Protein AF-A0A960BTK7-F1 (afdb_monomer_lite)

Structure (mmCIF, N/CA/C/O backbone):
data_AF-A0A960BTK7-F1
#
_entry.id   AF-A0A960BTK7-F1
#
loop_
_atom_site.group_PDB
_atom_site.id
_atom_site.type_symbol
_atom_site.label_atom_id
_atom_site.label_alt_id
_atom_site.label_comp_id
_atom_site.label_asym_id
_atom_site.label_entity_id
_atom_site.label_seq_id
_atom_site.pdbx_PDB_ins_code
_atom_site.Cartn_x
_atom_site.Cartn_y
_atom_site.Cartn_z
_atom_site.occupancy
_atom_site.B_iso_or_equiv
_atom_site.auth_seq_id
_atom_site.auth_comp_id
_atom_site.auth_asym_id
_atom_site.auth_atom_id
_atom_site.pdbx_PDB_model_num
ATOM 1 N N . ALA A 1 1 ? 26.064 -11.208 -55.273 1.00 61.94 1 ALA A N 1
ATOM 2 C CA . ALA A 1 1 ? 26.072 -10.049 -54.355 1.00 61.94 1 ALA A CA 1
ATOM 3 C C . ALA A 1 1 ? 24.725 -9.319 -54.334 1.00 61.94 1 ALA A C 1
ATOM 5 O O . ALA A 1 1 ? 24.119 -9.266 -53.275 1.00 61.94 1 ALA A O 1
ATOM 6 N N . SER A 1 2 ? 24.199 -8.839 -55.470 1.00 64.81 2 SER A N 1
ATOM 7 C CA . SER A 1 2 ? 22.943 -8.060 -55.491 1.00 64.81 2 SER A CA 1
ATOM 8 C C . SER A 1 2 ? 21.698 -8.807 -54.984 1.00 64.81 2 SER A C 1
ATOM 10 O O . SER A 1 2 ? 20.900 -8.211 -54.274 1.00 64.81 2 SER A O 1
ATOM 12 N N . GLN A 1 3 ? 21.550 -10.111 -55.259 1.00 73.25 3 GLN A N 1
ATOM 13 C CA . GLN A 1 3 ? 20.440 -10.916 -54.708 1.00 73.25 3 GLN A CA 1
ATOM 14 C C . GLN A 1 3 ? 20.515 -11.076 -53.180 1.00 73.25 3 GLN A C 1
ATOM 16 O O . GLN A 1 3 ? 19.486 -11.079 -52.517 1.00 73.25 3 GLN A O 1
ATOM 21 N N . ALA A 1 4 ? 21.725 -11.170 -52.618 1.00 72.81 4 ALA A N 1
ATOM 22 C CA . ALA A 1 4 ? 21.933 -11.291 -51.174 1.00 72.81 4 ALA A CA 1
ATOM 23 C C . ALA A 1 4 ? 21.598 -9.974 -50.450 1.00 72.81 4 ALA A C 1
ATOM 25 O O . ALA A 1 4 ? 20.904 -9.976 -49.439 1.00 72.81 4 ALA A O 1
ATOM 26 N N . LEU A 1 5 ? 21.991 -8.832 -51.021 1.00 71.31 5 LEU A N 1
ATOM 27 C CA . LEU A 1 5 ? 21.631 -7.518 -50.479 1.00 71.31 5 LEU A CA 1
ATOM 28 C C . LEU A 1 5 ? 20.134 -7.223 -50.580 1.00 71.31 5 LEU A C 1
ATOM 30 O O . LEU A 1 5 ? 19.582 -6.606 -49.675 1.00 71.31 5 LEU A O 1
ATOM 34 N N . ALA A 1 6 ? 19.466 -7.700 -51.635 1.00 73.19 6 ALA A N 1
ATOM 35 C CA . ALA A 1 6 ? 18.021 -7.544 -51.796 1.00 73.19 6 ALA A CA 1
ATOM 36 C C . ALA A 1 6 ? 17.211 -8.213 -50.669 1.00 73.19 6 ALA A C 1
ATOM 38 O O . ALA A 1 6 ? 16.099 -7.781 -50.384 1.00 73.19 6 ALA A O 1
ATOM 39 N N . VAL A 1 7 ? 17.774 -9.230 -50.005 1.00 81.94 7 VAL A N 1
ATOM 40 C CA . VAL A 1 7 ? 17.171 -9.888 -48.832 1.00 81.94 7 VAL A CA 1
ATOM 41 C C . VAL A 1 7 ? 17.768 -9.413 -47.500 1.00 81.94 7 VAL A C 1
ATOM 43 O O . VAL A 1 7 ? 17.503 -10.010 -46.461 1.00 81.94 7 VAL A O 1
ATOM 46 N N . GLY A 1 8 ? 18.574 -8.346 -47.510 1.00 71.12 8 GLY A N 1
ATOM 47 C CA . GLY A 1 8 ? 19.188 -7.772 -46.309 1.00 71.12 8 GLY A CA 1
ATOM 48 C C . GLY A 1 8 ? 20.467 -8.470 -45.832 1.00 71.12 8 GLY A C 1
ATOM 49 O O . GLY A 1 8 ? 20.978 -8.126 -44.767 1.00 71.12 8 GLY A O 1
ATOM 50 N N . ASP A 1 9 ? 21.028 -9.413 -46.599 1.00 80.75 9 ASP A N 1
ATOM 51 C CA . ASP A 1 9 ? 22.327 -10.008 -46.276 1.00 80.75 9 ASP A CA 1
ATOM 52 C C . ASP A 1 9 ? 23.460 -9.057 -46.667 1.00 80.75 9 ASP A C 1
ATOM 54 O O . ASP A 1 9 ? 23.966 -9.033 -47.795 1.00 80.75 9 ASP A O 1
ATOM 58 N N . VAL A 1 10 ? 23.877 -8.265 -45.685 1.00 78.62 10 VAL A N 1
ATOM 59 C CA . VAL A 1 10 ? 24.958 -7.300 -45.836 1.00 78.62 10 VAL A CA 1
ATOM 60 C C . VAL A 1 10 ? 26.342 -7.950 -45.905 1.00 78.62 10 VAL A C 1
ATOM 62 O O . VAL A 1 10 ? 27.298 -7.240 -46.177 1.00 78.62 10 VAL A O 1
ATOM 65 N N . ARG A 1 11 ? 26.522 -9.270 -45.737 1.00 80.44 11 ARG A N 1
ATOM 66 C CA . ARG A 1 11 ? 27.852 -9.933 -45.786 1.00 80.44 11 ARG A CA 1
ATOM 67 C C . ARG A 1 11 ? 28.429 -10.072 -47.201 1.00 80.44 11 ARG A C 1
ATOM 69 O O . ARG A 1 11 ? 29.573 -10.490 -47.360 1.00 80.44 11 ARG A O 1
ATOM 76 N N . ALA A 1 12 ? 27.661 -9.711 -48.229 1.00 77.69 12 ALA A N 1
ATOM 77 C CA . ALA A 1 12 ? 28.090 -9.774 -49.622 1.00 77.69 12 ALA A CA 1
ATOM 78 C C . ALA A 1 12 ? 29.301 -8.864 -49.919 1.00 77.69 12 ALA A C 1
ATOM 80 O O . ALA A 1 12 ? 29.430 -7.786 -49.349 1.00 77.69 12 ALA A O 1
ATOM 81 N N . ASN A 1 13 ? 30.166 -9.277 -50.847 1.00 81.00 13 ASN A N 1
ATOM 82 C CA . ASN A 1 13 ? 31.271 -8.468 -51.370 1.00 81.00 13 ASN A CA 1
ATOM 83 C C . ASN A 1 13 ? 31.300 -8.578 -52.901 1.00 81.00 13 ASN A C 1
ATOM 85 O O . ASN A 1 13 ? 31.046 -9.663 -53.436 1.00 81.00 13 ASN A O 1
ATOM 89 N N . VAL A 1 14 ? 31.590 -7.483 -53.604 1.00 83.38 14 VAL A N 1
ATOM 90 C CA . VAL A 1 14 ? 31.762 -7.482 -55.065 1.00 83.38 14 VAL A CA 1
ATOM 91 C C . VAL A 1 14 ? 33.257 -7.432 -55.390 1.00 83.38 14 VAL A C 1
ATOM 93 O O . VAL A 1 14 ? 33.932 -6.498 -54.955 1.00 83.38 14 VAL A O 1
ATOM 96 N N . PRO A 1 15 ? 33.808 -8.421 -56.120 1.00 83.56 15 PRO A N 1
ATOM 97 C CA . PRO A 1 15 ? 35.218 -8.411 -56.491 1.00 83.56 15 PRO A CA 1
ATOM 98 C C . PRO A 1 15 ? 35.522 -7.247 -57.444 1.00 83.56 15 PRO A C 1
ATOM 100 O O . PRO A 1 15 ? 34.751 -6.967 -58.361 1.00 83.56 15 PRO A O 1
ATOM 103 N N . VAL A 1 16 ? 36.658 -6.584 -57.229 1.00 85.81 16 VAL A N 1
ATOM 104 C CA . VAL A 1 16 ? 37.147 -5.475 -58.059 1.00 85.81 16 VAL A CA 1
ATOM 105 C C . VAL A 1 16 ? 38.285 -6.015 -58.924 1.00 85.81 16 VAL A C 1
ATOM 107 O O . VAL A 1 16 ? 39.389 -6.219 -58.427 1.00 85.81 16 VAL A O 1
ATOM 110 N N . ASN A 1 17 ? 38.004 -6.291 -60.199 1.00 84.44 17 ASN A N 1
ATOM 111 C CA . ASN A 1 17 ? 38.933 -7.003 -61.093 1.00 84.44 17 ASN A CA 1
ATOM 112 C C . ASN A 1 17 ? 39.601 -6.101 -62.144 1.00 84.44 17 ASN A C 1
ATOM 114 O O . ASN A 1 17 ? 40.508 -6.542 -62.847 1.00 84.44 17 ASN A O 1
ATOM 118 N N . THR A 1 18 ? 39.150 -4.857 -62.270 1.00 82.69 18 THR A N 1
ATOM 119 C CA . THR A 1 18 ? 39.571 -3.905 -63.302 1.00 82.69 18 THR A CA 1
ATOM 120 C C . THR A 1 18 ? 39.719 -2.504 -62.697 1.00 82.69 18 THR A C 1
ATOM 122 O O . THR A 1 18 ? 39.171 -2.209 -61.634 1.00 82.69 18 THR A O 1
ATOM 125 N N . ASN A 1 19 ? 40.498 -1.636 -63.348 1.00 87.00 19 ASN A N 1
ATOM 126 C CA . ASN A 1 19 ? 40.664 -0.221 -62.969 1.00 87.00 19 ASN A CA 1
ATOM 127 C C . ASN A 1 19 ? 39.890 0.734 -63.896 1.00 87.00 19 ASN A C 1
ATOM 129 O O . ASN A 1 19 ? 40.181 1.923 -63.936 1.00 87.00 19 ASN A O 1
ATOM 133 N N . ASP A 1 20 ? 38.920 0.198 -64.630 1.00 89.19 20 ASP A N 1
ATOM 134 C CA . ASP A 1 20 ? 37.981 0.929 -65.480 1.00 89.19 20 ASP A CA 1
ATOM 135 C C . ASP A 1 20 ? 36.733 1.376 -64.689 1.00 89.19 20 ASP A C 1
ATOM 137 O O . ASP A 1 20 ? 36.663 1.214 -63.461 1.00 89.19 20 ASP A O 1
ATOM 141 N N . GLU A 1 21 ? 35.729 1.926 -65.383 1.00 87.31 21 GLU A N 1
ATOM 142 C CA . GLU A 1 21 ? 34.490 2.399 -64.752 1.00 87.31 21 GLU A CA 1
ATOM 143 C C . GLU A 1 21 ? 33.728 1.271 -64.030 1.00 87.31 21 GLU A C 1
ATOM 145 O O . GLU A 1 21 ? 33.064 1.506 -63.017 1.00 87.31 21 GLU A O 1
ATOM 150 N N . VAL A 1 22 ? 33.860 0.022 -64.495 1.00 86.81 22 VAL A N 1
ATOM 151 C CA . VAL A 1 22 ? 33.248 -1.155 -63.854 1.00 86.81 22 VAL A CA 1
ATOM 152 C C . VAL A 1 22 ? 33.916 -1.437 -62.506 1.00 86.81 22 VAL A C 1
ATOM 154 O O . VAL A 1 22 ? 33.236 -1.710 -61.511 1.00 86.81 22 VAL A O 1
ATOM 157 N N . GLY A 1 23 ? 35.241 -1.311 -62.438 1.00 86.69 23 GLY A N 1
ATOM 158 C CA . GLY A 1 23 ? 35.996 -1.410 -61.191 1.00 86.69 23 GLY A CA 1
ATOM 159 C C . GLY A 1 23 ? 35.655 -0.310 -60.183 1.00 86.69 23 GLY A C 1
ATOM 160 O O . GLY A 1 23 ? 35.549 -0.571 -58.981 1.00 86.69 23 GLY A O 1
ATOM 161 N N . GLU A 1 24 ? 35.446 0.920 -60.651 1.00 89.69 24 GLU A N 1
ATOM 162 C CA . GLU A 1 24 ? 35.038 2.049 -59.807 1.00 89.69 24 GLU A CA 1
ATOM 163 C C . GLU A 1 24 ? 33.613 1.893 -59.256 1.00 89.69 24 GLU A C 1
ATOM 165 O O . GLU A 1 24 ? 33.369 2.131 -58.066 1.00 89.69 24 GLU A O 1
ATOM 170 N N . MET A 1 25 ? 32.689 1.392 -60.079 1.00 88.19 25 MET A N 1
ATOM 171 C CA . MET A 1 25 ? 31.334 1.056 -59.647 1.00 88.19 25 MET A CA 1
ATOM 172 C C . MET A 1 25 ? 31.346 -0.042 -58.574 1.00 88.19 25 MET A C 1
ATOM 174 O O . MET A 1 25 ? 30.649 0.077 -57.566 1.00 88.19 25 MET A O 1
ATOM 178 N N . ALA A 1 26 ? 32.176 -1.078 -58.737 1.00 87.00 26 ALA A N 1
ATOM 179 C CA . ALA A 1 26 ? 32.329 -2.143 -57.746 1.00 87.00 26 ALA A CA 1
ATOM 180 C C . ALA A 1 26 ? 32.873 -1.620 -56.402 1.00 87.00 26 ALA A C 1
ATOM 182 O O . ALA A 1 26 ? 32.373 -2.006 -55.343 1.00 87.00 26 ALA A O 1
ATOM 183 N N . ARG A 1 27 ? 33.840 -0.688 -56.425 1.00 88.75 27 ARG A N 1
ATOM 184 C CA . ARG A 1 27 ? 34.343 -0.012 -55.213 1.00 88.75 27 ARG A CA 1
ATOM 185 C C . ARG A 1 27 ? 33.252 0.806 -54.517 1.00 88.75 27 ARG A C 1
ATOM 187 O O . ARG A 1 27 ? 33.052 0.651 -53.315 1.00 88.75 27 ARG A O 1
ATOM 194 N N . THR A 1 28 ? 32.511 1.615 -55.272 1.00 87.81 28 THR A N 1
ATOM 195 C CA . THR A 1 28 ? 31.390 2.422 -54.752 1.00 87.81 28 THR A CA 1
ATOM 196 C C . THR A 1 28 ? 30.294 1.545 -54.145 1.00 87.81 28 THR A C 1
ATOM 198 O O . THR A 1 28 ? 29.755 1.848 -53.081 1.00 87.81 28 THR A O 1
ATOM 201 N N . PHE A 1 29 ? 30.000 0.412 -54.780 1.00 86.81 29 PHE A N 1
ATOM 202 C CA . PHE A 1 29 ? 29.026 -0.547 -54.277 1.00 86.81 29 PHE A CA 1
ATOM 203 C C . PHE A 1 29 ? 29.477 -1.187 -52.958 1.00 86.81 29 PHE A C 1
ATOM 205 O O . PHE A 1 29 ? 28.685 -1.280 -52.024 1.00 86.81 29 PHE A O 1
ATOM 212 N N . ASN A 1 30 ? 30.753 -1.562 -52.832 1.00 86.25 30 ASN A N 1
ATOM 213 C CA . ASN A 1 30 ? 31.289 -2.096 -51.578 1.00 86.25 30 ASN A CA 1
ATOM 214 C C . ASN A 1 30 ? 31.242 -1.068 -50.433 1.00 86.25 30 ASN A C 1
ATOM 216 O O . ASN A 1 30 ? 30.865 -1.439 -49.322 1.00 86.25 30 ASN A O 1
ATOM 220 N N . LEU A 1 31 ? 31.519 0.215 -50.704 1.00 87.25 31 LEU A N 1
ATOM 221 C CA . LEU A 1 31 ? 31.347 1.294 -49.718 1.00 87.25 31 LEU A CA 1
ATOM 222 C C . LEU A 1 31 ? 29.888 1.408 -49.245 1.00 87.25 31 LEU A C 1
ATOM 224 O O . LEU A 1 31 ? 29.622 1.566 -48.056 1.00 87.25 31 LEU A O 1
ATOM 228 N N . MET A 1 32 ? 28.918 1.274 -50.155 1.00 86.69 32 MET A N 1
ATOM 229 C CA . MET A 1 32 ? 27.499 1.273 -49.789 1.00 86.69 32 MET A CA 1
ATOM 230 C C . MET A 1 32 ? 27.138 0.082 -48.886 1.00 86.69 32 MET A C 1
ATOM 232 O O . MET A 1 32 ? 26.408 0.254 -47.909 1.00 86.69 32 MET A O 1
ATOM 236 N N . ILE A 1 33 ? 27.667 -1.113 -49.173 1.00 87.06 33 ILE A N 1
ATOM 237 C CA . ILE A 1 33 ? 27.464 -2.307 -48.335 1.00 87.06 33 ILE A CA 1
ATOM 238 C C . ILE A 1 33 ? 28.052 -2.097 -46.938 1.00 87.06 33 ILE A C 1
ATOM 240 O O . ILE A 1 33 ? 27.412 -2.438 -45.943 1.00 87.06 33 ILE A O 1
ATOM 244 N N . GLU A 1 34 ? 29.258 -1.543 -46.848 1.00 87.12 34 GLU A N 1
ATOM 245 C CA . GLU A 1 34 ? 29.916 -1.259 -45.574 1.00 87.12 34 GLU A CA 1
ATOM 246 C C . GLU A 1 34 ? 29.109 -0.269 -44.725 1.00 87.12 34 GLU A C 1
ATOM 248 O O . GLU A 1 34 ? 28.891 -0.505 -43.534 1.00 87.12 34 GLU A O 1
ATOM 253 N N . ASN A 1 35 ? 28.551 0.770 -45.350 1.00 87.69 35 ASN A N 1
ATOM 254 C CA . ASN A 1 35 ? 27.665 1.717 -44.674 1.00 87.69 35 ASN A CA 1
ATOM 255 C C . ASN A 1 35 ? 26.405 1.025 -44.127 1.00 87.69 35 ASN A C 1
ATOM 257 O O . ASN A 1 35 ? 26.018 1.250 -42.980 1.00 87.69 35 ASN A O 1
ATOM 261 N N . LEU A 1 36 ? 25.787 0.138 -44.915 1.00 86.75 36 LEU A N 1
ATOM 262 C CA . LEU A 1 36 ? 24.628 -0.641 -44.471 1.00 86.75 36 LEU A CA 1
ATOM 263 C C . LEU A 1 36 ? 24.976 -1.580 -43.307 1.00 86.75 36 LEU A C 1
ATOM 265 O O . LEU A 1 36 ? 24.185 -1.688 -42.371 1.00 86.75 36 LEU A O 1
ATOM 269 N N . ARG A 1 37 ? 26.158 -2.216 -43.319 1.00 88.12 37 ARG A N 1
ATOM 270 C CA . ARG A 1 37 ? 26.646 -3.019 -42.180 1.00 88.12 37 ARG A CA 1
ATOM 271 C C . ARG A 1 37 ? 26.788 -2.179 -40.920 1.00 88.12 37 ARG A C 1
ATOM 273 O O . ARG A 1 37 ? 26.330 -2.609 -39.866 1.00 88.12 37 ARG A O 1
ATOM 280 N N . SER A 1 38 ? 27.405 -1.004 -41.034 1.00 90.88 38 SER A N 1
ATOM 281 C CA . SER A 1 38 ? 27.597 -0.081 -39.912 1.00 90.88 38 SER A CA 1
ATOM 282 C C . SER A 1 38 ? 26.250 0.316 -39.297 1.00 90.88 38 SER A C 1
ATOM 284 O O . SER A 1 38 ? 26.031 0.113 -38.103 1.00 90.88 38 SER A O 1
ATOM 286 N N . HIS A 1 39 ? 25.281 0.750 -40.113 1.00 90.12 39 HIS A N 1
ATOM 287 C CA . HIS A 1 39 ? 23.945 1.091 -39.616 1.00 90.12 39 HIS A CA 1
ATOM 288 C C . HIS A 1 39 ? 23.197 -0.104 -39.014 1.00 90.12 39 HIS A C 1
ATOM 290 O O . HIS A 1 39 ? 22.542 0.058 -37.984 1.00 90.12 39 HIS A O 1
ATOM 296 N N . ALA A 1 40 ? 23.298 -1.294 -39.614 1.00 90.12 40 ALA A N 1
ATOM 297 C CA . ALA A 1 40 ? 22.688 -2.506 -39.071 1.00 90.12 40 ALA A CA 1
ATOM 298 C C . ALA A 1 40 ? 23.266 -2.859 -37.691 1.00 90.1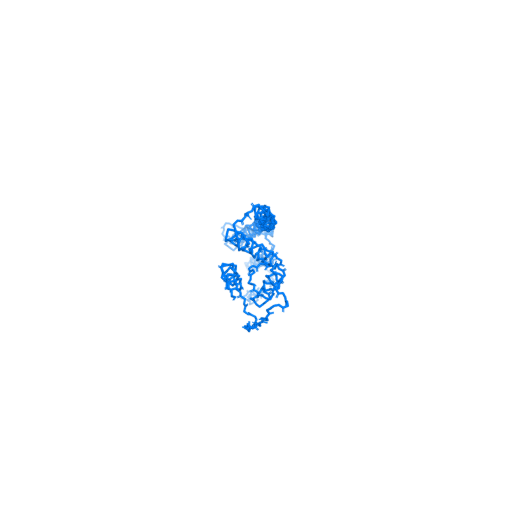2 40 ALA A C 1
ATOM 300 O O . ALA A 1 40 ? 22.506 -3.137 -36.765 1.00 90.12 40 ALA A O 1
ATOM 301 N N . ALA A 1 41 ? 24.589 -2.765 -37.527 1.00 90.69 41 ALA A N 1
ATOM 302 C CA . ALA A 1 41 ? 25.257 -2.999 -36.251 1.00 90.69 41 ALA A CA 1
ATOM 303 C C . ALA A 1 41 ? 24.829 -1.979 -35.182 1.00 90.69 41 ALA A C 1
ATOM 305 O O . ALA A 1 41 ? 24.481 -2.364 -34.063 1.00 90.69 41 ALA A O 1
ATOM 306 N N . SER A 1 42 ? 24.777 -0.686 -35.524 1.00 93.25 42 SER A N 1
ATOM 307 C CA . SER A 1 42 ? 24.281 0.350 -34.609 1.00 93.25 42 SER A CA 1
ATOM 308 C C . SER A 1 42 ? 22.809 0.130 -34.239 1.00 93.25 42 SER A C 1
ATOM 310 O O . SER A 1 42 ? 22.441 0.267 -33.073 1.00 93.25 42 SER A O 1
ATOM 312 N N . ALA A 1 43 ? 21.954 -0.237 -35.199 1.00 93.12 43 ALA A N 1
ATOM 313 C CA . ALA A 1 43 ? 20.540 -0.514 -34.950 1.00 93.12 43 ALA A CA 1
ATOM 314 C C . ALA A 1 43 ? 20.344 -1.732 -34.036 1.00 93.12 43 ALA A C 1
ATOM 316 O O . ALA A 1 43 ? 19.515 -1.687 -33.127 1.00 93.12 43 ALA A O 1
ATOM 317 N N . GLU A 1 44 ? 21.137 -2.788 -34.219 1.00 93.44 44 GLU A N 1
ATOM 318 C CA . GLU A 1 44 ? 21.127 -3.963 -33.348 1.00 93.44 44 GLU A CA 1
ATOM 319 C C . GLU A 1 44 ? 21.574 -3.612 -31.920 1.00 93.44 44 GLU A C 1
ATOM 321 O O . GLU A 1 44 ? 20.928 -4.015 -30.951 1.00 93.44 44 GLU A O 1
ATOM 326 N N . ALA A 1 45 ? 22.637 -2.815 -31.772 1.00 94.38 45 ALA A N 1
ATOM 327 C CA . ALA A 1 45 ? 23.107 -2.348 -30.470 1.00 94.38 45 ALA A CA 1
ATOM 328 C C . ALA A 1 45 ? 22.044 -1.501 -29.746 1.00 94.38 45 ALA A C 1
ATOM 330 O O . ALA A 1 45 ? 21.759 -1.745 -28.570 1.00 94.38 45 ALA A O 1
ATOM 331 N N . ILE A 1 46 ? 21.400 -0.568 -30.458 1.00 94.81 46 ILE A N 1
ATOM 332 C CA . ILE A 1 46 ? 20.284 0.233 -29.933 1.00 94.81 46 ILE A CA 1
ATOM 333 C C . ILE A 1 46 ? 19.112 -0.673 -29.534 1.00 94.81 46 ILE A C 1
ATOM 335 O O . ILE A 1 46 ? 18.562 -0.506 -28.447 1.00 94.81 46 ILE A O 1
ATOM 339 N N . GLY A 1 47 ? 18.755 -1.656 -30.367 1.00 93.25 47 GLY A N 1
ATOM 340 C CA . GLY A 1 47 ? 17.684 -2.619 -30.086 1.00 93.25 47 GLY A CA 1
ATOM 341 C C . GLY A 1 47 ? 17.953 -3.488 -28.854 1.00 93.25 47 GLY A C 1
ATOM 342 O O . GLY A 1 47 ? 17.026 -3.832 -28.126 1.00 93.25 47 GLY A O 1
ATOM 343 N N . LYS A 1 48 ? 19.227 -3.772 -28.562 1.00 95.25 48 LYS A N 1
ATOM 344 C CA . LYS A 1 48 ? 19.680 -4.447 -27.333 1.00 95.25 48 LYS A CA 1
ATOM 345 C C . LYS A 1 48 ? 19.760 -3.515 -26.112 1.00 95.25 48 LYS A C 1
ATOM 347 O O . LYS A 1 48 ? 20.166 -3.952 -25.039 1.00 95.25 48 LYS A O 1
ATOM 352 N N . GLY A 1 49 ? 19.383 -2.243 -26.253 1.00 92.88 49 GLY A N 1
ATOM 353 C CA . GLY A 1 49 ? 19.371 -1.254 -25.171 1.00 92.88 49 GLY A CA 1
ATOM 354 C C . GLY A 1 49 ? 20.705 -0.540 -24.934 1.00 92.88 49 GLY A C 1
ATOM 355 O O . GLY A 1 49 ? 20.827 0.209 -23.960 1.00 92.88 49 GLY A O 1
ATOM 356 N N . ASN A 1 50 ? 21.701 -0.737 -25.806 1.00 94.06 50 ASN A N 1
ATOM 357 C CA . ASN A 1 50 ? 22.946 0.024 -25.777 1.00 94.06 50 ASN A CA 1
ATOM 358 C C . ASN A 1 50 ? 22.763 1.352 -26.525 1.00 94.06 50 ASN A C 1
ATOM 360 O O . ASN A 1 50 ? 23.007 1.458 -27.726 1.00 94.06 50 ASN A O 1
ATOM 364 N N . TYR A 1 51 ? 22.342 2.382 -25.794 1.00 93.19 51 TYR A N 1
ATOM 365 C CA . TYR A 1 51 ? 22.145 3.725 -26.345 1.00 93.19 51 TYR A CA 1
ATOM 366 C C . TYR A 1 51 ? 23.410 4.598 -26.333 1.00 93.19 51 TYR A C 1
ATOM 368 O O . TYR A 1 51 ? 23.352 5.763 -26.731 1.00 93.19 51 TYR A O 1
ATOM 376 N N . ASP A 1 52 ? 24.543 4.049 -25.89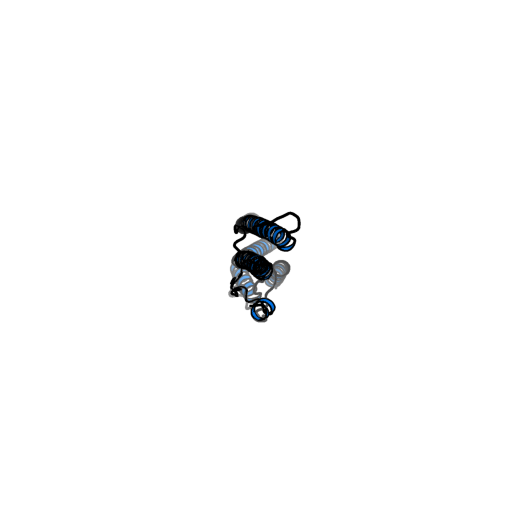4 1.00 91.62 52 ASP A N 1
ATOM 377 C CA . ASP A 1 52 ? 25.850 4.712 -25.921 1.00 91.62 52 ASP A CA 1
ATOM 378 C C . ASP A 1 52 ? 26.643 4.387 -27.190 1.00 91.62 52 ASP A C 1
ATOM 380 O O . ASP A 1 52 ? 27.651 5.030 -27.464 1.00 91.62 52 ASP A O 1
ATOM 384 N N . THR A 1 53 ? 26.154 3.449 -28.008 1.00 91.00 53 THR A N 1
ATOM 385 C CA . THR A 1 53 ? 26.757 3.114 -29.301 1.00 91.00 53 THR A CA 1
ATOM 386 C C . THR A 1 53 ? 26.891 4.341 -30.212 1.00 91.00 53 THR A C 1
ATOM 388 O O . THR A 1 53 ? 26.016 5.222 -30.263 1.00 91.00 53 THR A O 1
ATOM 391 N N . GLU A 1 54 ? 27.998 4.419 -30.943 1.00 89.50 54 GLU A N 1
ATOM 392 C CA . GLU A 1 54 ? 28.196 5.455 -31.947 1.00 89.50 54 GLU A CA 1
ATOM 393 C C . GLU A 1 54 ? 27.356 5.161 -33.193 1.00 89.50 54 GLU A C 1
ATOM 395 O O . GLU A 1 54 ? 27.192 4.020 -33.629 1.00 89.50 54 GLU A O 1
ATOM 400 N N . VAL A 1 55 ? 26.768 6.224 -33.738 1.00 91.69 55 VAL A N 1
ATOM 401 C CA . VAL A 1 55 ? 26.062 6.193 -35.016 1.00 91.69 55 VAL A CA 1
ATOM 402 C C . VAL A 1 55 ? 26.796 7.175 -35.904 1.00 91.69 55 VAL A C 1
ATOM 404 O O . VAL A 1 55 ? 26.718 8.385 -35.687 1.00 91.69 55 VAL A O 1
ATOM 407 N N . GLU A 1 56 ? 27.537 6.651 -36.868 1.00 88.75 56 GLU A N 1
ATOM 408 C CA . GLU A 1 56 ? 28.259 7.471 -37.831 1.00 88.75 56 GLU A CA 1
ATOM 409 C C . GLU A 1 56 ? 27.272 8.117 -38.804 1.00 88.75 56 GLU A C 1
ATOM 411 O O . GLU A 1 56 ? 26.516 7.426 -39.491 1.00 88.75 56 GLU A O 1
ATOM 416 N N . VAL A 1 57 ? 27.299 9.449 -38.868 1.00 91.25 57 VAL A N 1
ATOM 417 C CA . VAL A 1 57 ? 26.570 10.237 -39.865 1.00 91.25 57 VAL A CA 1
ATOM 418 C C . VAL A 1 57 ? 27.577 10.690 -40.909 1.00 91.25 57 VAL A C 1
ATOM 420 O O . VAL A 1 57 ? 28.461 11.495 -40.620 1.00 91.25 57 VAL A O 1
ATOM 423 N N . ARG A 1 58 ? 27.463 10.156 -42.125 1.00 87.19 58 ARG A N 1
ATOM 424 C CA . ARG A 1 58 ? 28.498 10.303 -43.166 1.00 87.19 58 ARG A CA 1
ATOM 425 C C . ARG A 1 58 ? 28.370 11.583 -43.994 1.00 87.19 58 ARG A C 1
ATOM 427 O O . ARG A 1 58 ? 29.198 11.848 -44.860 1.00 87.19 58 ARG A O 1
ATOM 434 N N . GLY A 1 59 ? 27.341 12.387 -43.738 1.00 86.31 59 GLY A N 1
ATOM 435 C CA . GLY A 1 59 ? 27.140 13.678 -44.386 1.00 86.31 59 GLY A CA 1
ATOM 436 C C . GLY A 1 59 ? 25.740 14.250 -44.157 1.00 86.31 59 GLY A C 1
ATOM 437 O O . GLY A 1 59 ? 24.884 13.594 -43.566 1.00 86.31 59 GLY A O 1
ATOM 438 N N . PRO A 1 60 ? 25.468 15.466 -44.657 1.00 84.94 60 PRO A N 1
ATOM 439 C CA . PRO A 1 60 ? 24.191 16.151 -44.443 1.00 84.94 60 PRO A CA 1
ATOM 440 C C . PRO A 1 60 ? 22.998 15.481 -45.145 1.00 84.94 60 PRO A C 1
ATOM 442 O O . PRO A 1 60 ? 21.861 15.701 -44.743 1.00 84.94 60 PRO A O 1
ATOM 445 N N . GLN A 1 61 ? 23.240 14.664 -46.177 1.00 91.75 61 GLN A N 1
ATOM 446 C CA . GLN A 1 61 ? 22.199 13.917 -46.899 1.00 91.75 61 GLN A CA 1
ATOM 447 C C . GLN A 1 61 ? 22.024 12.473 -46.397 1.00 91.75 61 GLN A C 1
ATOM 449 O O . GLN A 1 61 ? 21.170 11.745 -46.909 1.00 91.75 61 GLN A O 1
ATOM 454 N N . ASP A 1 62 ? 22.801 12.050 -45.392 1.00 91.25 62 ASP A N 1
ATOM 455 C CA . ASP A 1 62 ? 22.697 10.721 -44.786 1.00 91.25 62 ASP A CA 1
ATOM 456 C C . ASP A 1 62 ? 21.428 10.620 -43.926 1.00 91.25 62 ASP A C 1
ATOM 458 O O . ASP A 1 62 ? 21.424 10.775 -42.702 1.00 91.25 62 ASP A O 1
ATOM 462 N N . THR A 1 63 ? 20.304 10.405 -44.602 1.00 92.12 63 THR A N 1
ATOM 463 C CA . THR A 1 63 ? 18.977 10.372 -43.980 1.00 92.12 63 THR A CA 1
ATOM 464 C C . THR A 1 63 ? 18.858 9.208 -42.993 1.00 92.12 63 THR A C 1
ATOM 466 O O . THR A 1 63 ? 18.228 9.347 -41.946 1.00 92.12 63 THR A O 1
ATOM 469 N N . LEU A 1 64 ? 19.493 8.066 -43.285 1.00 90.81 64 LEU A N 1
ATOM 470 C CA . LEU A 1 64 ? 19.447 6.892 -42.416 1.00 90.81 64 LEU A CA 1
ATOM 471 C C . LEU A 1 64 ? 20.303 7.095 -41.162 1.00 90.81 64 LEU A C 1
ATOM 473 O O . LEU A 1 64 ? 19.808 6.884 -40.054 1.00 90.81 64 LEU A O 1
ATOM 477 N N . GLY A 1 65 ? 21.547 7.555 -41.318 1.00 92.06 65 GLY A N 1
ATOM 478 C CA . GLY A 1 65 ? 22.431 7.860 -40.196 1.00 92.06 65 GLY A CA 1
ATOM 479 C C . GLY A 1 65 ? 21.845 8.930 -39.277 1.00 92.06 65 GLY A C 1
ATOM 480 O O . GLY A 1 65 ? 21.795 8.743 -38.059 1.00 92.06 65 GLY A O 1
ATOM 481 N N . THR A 1 66 ? 21.314 10.020 -39.841 1.00 94.19 66 THR A N 1
ATOM 482 C CA . THR A 1 66 ? 20.667 11.089 -39.057 1.00 94.19 66 THR A CA 1
ATOM 483 C C . THR A 1 66 ? 19.415 10.603 -38.321 1.00 94.19 66 THR A C 1
ATOM 485 O O . THR A 1 66 ? 19.243 10.910 -37.136 1.00 94.19 66 THR A O 1
ATOM 488 N N . ALA A 1 67 ? 18.558 9.804 -38.967 1.00 94.75 67 ALA A N 1
ATOM 489 C CA . ALA A 1 67 ? 17.377 9.225 -38.329 1.00 94.75 67 ALA A CA 1
ATOM 490 C C . ALA A 1 67 ? 17.751 8.267 -37.188 1.00 94.75 67 ALA A C 1
ATOM 492 O O . ALA A 1 67 ? 17.172 8.350 -36.101 1.00 94.75 67 ALA A O 1
ATOM 493 N N . LEU A 1 68 ? 18.752 7.406 -37.397 1.00 94.38 68 LEU A N 1
ATOM 494 C CA . LEU A 1 68 ? 19.218 6.450 -36.394 1.00 94.38 68 LEU A CA 1
ATOM 495 C C . LEU A 1 68 ? 19.858 7.157 -35.190 1.00 94.38 68 LEU A C 1
ATOM 497 O O . LEU A 1 68 ? 19.574 6.806 -34.042 1.00 94.38 68 LEU A O 1
ATOM 501 N N . ALA A 1 69 ? 20.644 8.211 -35.429 1.00 93.88 69 ALA A N 1
ATOM 502 C CA . ALA A 1 69 ? 21.219 9.041 -34.373 1.00 93.88 69 ALA A CA 1
ATOM 503 C C . ALA A 1 69 ? 20.129 9.731 -33.534 1.00 93.88 69 ALA A C 1
ATOM 505 O O . ALA A 1 69 ? 20.192 9.723 -32.299 1.00 93.88 69 ALA A O 1
ATOM 506 N N . ARG A 1 70 ? 19.084 10.266 -34.182 1.00 95.25 70 ARG A N 1
ATOM 507 C CA 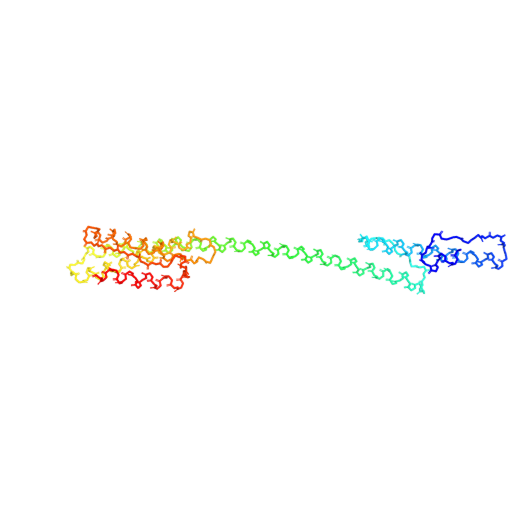. ARG A 1 70 ? 17.932 10.869 -33.495 1.00 95.25 70 ARG A CA 1
ATOM 508 C C . ARG A 1 70 ? 17.136 9.836 -32.698 1.00 95.25 70 ARG A C 1
ATOM 510 O O . ARG A 1 70 ? 16.757 10.110 -31.560 1.00 95.25 70 ARG A O 1
ATOM 517 N N . MET A 1 71 ? 16.905 8.649 -33.261 1.00 95.31 71 MET A N 1
ATOM 518 C CA . MET A 1 71 ? 16.232 7.547 -32.568 1.00 95.31 71 MET A CA 1
ATOM 519 C C . MET A 1 71 ? 17.002 7.144 -31.308 1.00 95.31 71 MET A C 1
ATOM 521 O O . MET A 1 71 ? 16.409 7.083 -30.232 1.00 95.31 71 MET A O 1
ATOM 525 N N . LYS A 1 72 ? 18.326 6.961 -31.412 1.00 95.25 72 LYS A N 1
ATOM 526 C CA . LYS A 1 72 ? 19.204 6.679 -30.267 1.00 95.25 72 LYS A CA 1
ATOM 527 C C . LYS A 1 72 ? 19.061 7.736 -29.172 1.00 95.25 72 LYS A C 1
ATOM 529 O O . LYS A 1 72 ? 18.854 7.389 -28.012 1.00 95.25 72 LYS A O 1
ATOM 534 N N . ALA A 1 73 ? 19.148 9.016 -29.536 1.00 95.44 73 ALA A N 1
ATOM 535 C CA . ALA A 1 73 ? 19.042 10.119 -28.583 1.00 95.44 73 ALA A CA 1
ATOM 536 C C . ALA A 1 73 ? 17.682 10.127 -27.864 1.00 95.44 73 ALA A C 1
ATOM 538 O O . ALA A 1 73 ? 17.627 10.254 -26.640 1.00 95.44 73 ALA A O 1
ATOM 539 N N . ASN A 1 74 ? 16.591 9.917 -28.606 1.00 96.12 74 ASN A N 1
ATOM 540 C CA . ASN A 1 74 ? 15.244 9.845 -28.044 1.00 96.12 74 ASN A CA 1
ATOM 541 C C . ASN A 1 74 ? 15.080 8.661 -27.084 1.00 96.12 74 ASN A C 1
ATOM 543 O O . ASN A 1 74 ? 14.523 8.836 -26.000 1.00 96.12 74 ASN A O 1
ATOM 547 N N . LEU A 1 75 ? 15.573 7.477 -27.460 1.00 95.81 75 LEU A N 1
ATOM 548 C CA . LEU A 1 75 ? 15.509 6.273 -26.628 1.00 95.81 75 LEU A CA 1
ATOM 549 C C . LEU A 1 75 ? 16.354 6.417 -25.358 1.00 95.81 75 LEU A C 1
ATOM 551 O O . LEU A 1 75 ? 15.872 6.105 -24.270 1.00 95.81 75 LEU A O 1
ATOM 555 N N . LYS A 1 76 ? 17.566 6.979 -25.466 1.00 95.25 76 LYS A N 1
ATOM 556 C CA . LYS A 1 76 ? 18.414 7.297 -24.308 1.00 95.25 76 LYS A CA 1
ATOM 557 C C . LYS A 1 76 ? 17.706 8.251 -23.348 1.00 95.25 76 LYS A C 1
ATOM 559 O O . LYS A 1 76 ? 17.630 7.980 -22.154 1.00 95.25 76 LYS A O 1
ATOM 564 N N . ALA A 1 77 ? 17.137 9.336 -23.872 1.00 96.19 77 ALA A N 1
ATOM 565 C CA . ALA A 1 77 ? 16.407 10.305 -23.064 1.00 96.19 77 ALA A CA 1
ATOM 566 C C . ALA A 1 77 ? 15.146 9.695 -22.425 1.00 96.19 77 ALA A C 1
ATOM 568 O O . ALA A 1 77 ? 14.833 9.996 -21.277 1.00 96.19 77 ALA A O 1
ATOM 569 N N . ALA A 1 78 ? 14.425 8.826 -23.141 1.00 96.06 78 ALA A N 1
ATOM 570 C CA . ALA A 1 78 ? 13.262 8.120 -22.604 1.00 96.06 78 ALA A CA 1
ATOM 571 C C . ALA A 1 78 ? 13.640 7.161 -21.468 1.00 96.06 78 ALA A C 1
ATOM 573 O O . ALA A 1 78 ? 12.941 7.120 -20.457 1.00 96.06 78 ALA A O 1
ATOM 574 N N . ARG A 1 79 ? 14.761 6.442 -21.603 1.00 94.44 79 ARG A N 1
ATOM 575 C CA . ARG A 1 79 ? 15.293 5.574 -20.549 1.00 94.44 79 ARG A CA 1
ATOM 576 C C . ARG A 1 79 ? 15.628 6.363 -19.285 1.00 94.44 79 ARG A C 1
ATOM 578 O O . ARG A 1 79 ? 15.149 5.989 -18.222 1.00 94.44 79 ARG A O 1
ATOM 585 N N . ILE A 1 80 ? 16.378 7.460 -19.412 1.00 95.81 80 ILE A N 1
ATOM 586 C CA . ILE A 1 80 ? 16.763 8.306 -18.269 1.00 95.81 80 ILE A CA 1
ATOM 587 C C . ILE A 1 80 ? 15.518 8.838 -17.549 1.00 95.81 80 ILE A C 1
ATOM 589 O O . ILE A 1 80 ? 15.403 8.688 -16.337 1.00 95.81 80 ILE A O 1
ATOM 593 N N . ARG A 1 81 ? 14.532 9.366 -18.291 1.00 96.44 81 ARG A N 1
ATOM 594 C CA . ARG A 1 81 ? 13.269 9.835 -17.694 1.00 96.44 81 ARG A CA 1
ATOM 595 C C . ARG A 1 81 ? 12.525 8.732 -16.943 1.00 96.44 81 ARG A C 1
ATOM 597 O O . ARG A 1 81 ? 11.975 8.992 -15.880 1.00 96.44 81 ARG A O 1
ATOM 604 N N . ASN A 1 82 ? 12.488 7.515 -17.487 1.00 96.38 82 ASN A N 1
ATOM 605 C CA . ASN A 1 82 ? 11.834 6.391 -16.820 1.00 96.38 82 ASN A CA 1
ATOM 606 C C . ASN A 1 82 ? 12.584 6.004 -15.533 1.00 96.38 82 ASN A C 1
ATOM 608 O O . ASN A 1 82 ? 11.961 5.819 -14.496 1.00 96.38 82 ASN A O 1
ATOM 612 N N . GLU A 1 83 ? 13.919 5.960 -15.560 1.00 96.38 83 GLU A N 1
ATOM 613 C CA . GLU A 1 83 ? 14.740 5.706 -14.367 1.00 96.38 83 GLU A CA 1
ATOM 614 C C . GLU A 1 83 ? 14.503 6.768 -13.273 1.00 96.38 83 GLU A C 1
ATOM 616 O O . GLU A 1 83 ? 14.274 6.418 -12.113 1.00 96.38 83 GLU A O 1
ATOM 621 N N . GLU A 1 84 ? 14.456 8.054 -13.633 1.00 97.12 84 GLU A N 1
ATOM 622 C CA . GLU A 1 84 ? 14.123 9.152 -12.712 1.00 97.12 84 GLU A CA 1
ATOM 623 C C . GLU A 1 84 ? 12.707 9.015 -12.130 1.00 97.12 84 GLU A C 1
ATOM 625 O O . GLU A 1 84 ? 12.515 9.139 -10.918 1.00 97.12 84 GLU A O 1
ATOM 630 N N . GLN A 1 85 ? 11.715 8.702 -12.971 1.00 97.19 85 GLN A N 1
ATOM 631 C CA . GLN A 1 85 ? 10.333 8.473 -12.540 1.00 97.19 85 GLN A CA 1
ATOM 632 C C . GLN A 1 85 ? 10.219 7.283 -11.583 1.00 97.19 85 GLN A C 1
ATOM 634 O O . GLN A 1 85 ? 9.513 7.375 -10.580 1.00 97.19 85 GLN A O 1
ATOM 639 N N . GLN A 1 86 ? 10.934 6.186 -11.844 1.00 97.25 86 GLN A N 1
ATOM 640 C CA . GLN A 1 86 ? 10.961 5.012 -10.966 1.00 97.25 86 GLN A CA 1
ATOM 641 C C . GLN A 1 86 ? 11.569 5.341 -9.599 1.00 97.25 86 GLN A C 1
ATOM 643 O O . GLN A 1 86 ? 11.049 4.913 -8.565 1.00 97.25 86 GLN A O 1
ATOM 648 N N . LEU A 1 87 ? 12.646 6.130 -9.569 1.00 97.50 87 LEU A N 1
ATOM 649 C CA . LEU A 1 87 ? 13.261 6.578 -8.320 1.00 97.50 87 LEU A CA 1
ATOM 650 C C . LEU A 1 87 ? 12.322 7.488 -7.519 1.00 97.50 87 LEU A C 1
ATOM 652 O O . LEU A 1 87 ? 12.155 7.275 -6.315 1.00 97.50 87 LEU A O 1
ATOM 656 N N . ALA A 1 88 ? 11.672 8.450 -8.179 1.00 96.94 88 ALA A N 1
ATOM 657 C CA . ALA A 1 88 ? 10.695 9.333 -7.549 1.00 96.94 88 ALA A CA 1
ATOM 658 C C . ALA A 1 88 ? 9.494 8.549 -6.995 1.00 96.94 88 ALA A C 1
ATOM 660 O O . ALA A 1 88 ? 9.132 8.716 -5.831 1.00 96.94 88 ALA A O 1
ATOM 661 N N . LEU A 1 89 ? 8.938 7.623 -7.783 1.00 97.50 89 LEU A N 1
ATOM 662 C CA . LEU A 1 89 ? 7.827 6.768 -7.363 1.00 97.50 89 LEU A CA 1
ATOM 663 C C . LEU A 1 89 ? 8.199 5.919 -6.143 1.00 97.50 89 LEU A C 1
ATOM 665 O O . LEU A 1 89 ? 7.425 5.815 -5.193 1.00 97.50 89 LEU A O 1
ATOM 669 N N . LYS A 1 90 ? 9.406 5.342 -6.128 1.00 97.50 90 LYS A N 1
ATOM 670 C CA . LYS A 1 90 ? 9.903 4.562 -4.989 1.00 97.50 90 LYS A CA 1
ATOM 671 C C . LYS A 1 90 ? 10.079 5.420 -3.734 1.00 97.50 90 LYS A C 1
ATOM 673 O O . LYS A 1 90 ? 9.832 4.934 -2.630 1.00 97.50 90 LYS A O 1
ATOM 678 N N . ALA A 1 91 ? 10.512 6.671 -3.881 1.00 97.25 91 ALA A N 1
ATOM 679 C CA . ALA A 1 91 ? 10.634 7.602 -2.764 1.00 97.25 91 ALA A CA 1
ATOM 680 C C . ALA A 1 91 ? 9.261 7.980 -2.186 1.00 97.25 91 ALA A C 1
ATOM 682 O O . ALA A 1 91 ? 9.089 7.923 -0.969 1.00 97.25 91 ALA A O 1
ATOM 683 N N . GLU A 1 92 ? 8.280 8.292 -3.036 1.00 97.31 92 GLU A N 1
ATOM 684 C CA . GLU A 1 92 ? 6.910 8.593 -2.600 1.00 97.31 92 GLU A CA 1
ATOM 685 C C . GLU A 1 92 ? 6.234 7.382 -1.957 1.00 97.31 92 GLU A C 1
ATOM 687 O O . GLU A 1 92 ? 5.662 7.508 -0.875 1.00 97.31 92 GLU A O 1
ATOM 692 N N . LYS A 1 93 ? 6.395 6.181 -2.530 1.00 97.62 93 LYS A N 1
ATOM 693 C CA . LYS A 1 93 ? 5.890 4.943 -1.921 1.00 97.62 93 LYS A CA 1
ATOM 694 C C . LYS A 1 93 ? 6.424 4.757 -0.499 1.00 97.62 93 LYS A C 1
ATOM 696 O O . LYS A 1 93 ? 5.648 4.515 0.415 1.00 97.62 93 LYS A O 1
ATOM 701 N N . ARG A 1 94 ? 7.731 4.950 -0.292 1.00 97.38 94 ARG A N 1
ATOM 702 C CA . ARG A 1 94 ? 8.351 4.860 1.042 1.00 97.38 94 ARG A CA 1
ATOM 703 C C . ARG A 1 94 ? 7.815 5.901 2.022 1.00 97.38 94 ARG A C 1
ATOM 705 O O . ARG A 1 94 ? 7.738 5.621 3.214 1.00 97.38 94 ARG A O 1
ATOM 712 N N . LYS A 1 95 ? 7.499 7.115 1.559 1.00 96.50 95 LYS A N 1
ATOM 713 C CA . LYS A 1 95 ? 6.877 8.138 2.414 1.00 96.50 95 LYS A CA 1
ATOM 714 C C . LYS A 1 95 ? 5.470 7.720 2.824 1.00 96.50 95 LYS A C 1
ATOM 716 O O . LYS A 1 95 ? 5.133 7.873 3.992 1.00 96.50 95 LYS A O 1
ATOM 721 N N . LEU A 1 96 ? 4.690 7.183 1.887 1.00 96.06 96 LEU A N 1
ATOM 722 C CA . LEU A 1 96 ? 3.337 6.707 2.153 1.00 96.06 96 LEU A CA 1
ATOM 723 C C . LEU A 1 96 ? 3.338 5.514 3.116 1.00 96.06 96 LEU A C 1
ATOM 725 O O . LEU A 1 96 ? 2.595 5.534 4.087 1.00 96.06 96 LEU A O 1
ATOM 729 N N . GLU A 1 97 ? 4.219 4.533 2.903 1.00 94.56 97 GLU A N 1
ATOM 730 C CA . GLU A 1 97 ? 4.402 3.388 3.810 1.00 94.56 97 GLU A CA 1
ATOM 731 C C . GLU A 1 97 ? 4.721 3.869 5.233 1.00 94.56 97 GLU A C 1
ATOM 733 O O . GLU A 1 97 ? 4.034 3.499 6.179 1.00 94.56 97 GLU A O 1
ATOM 738 N N . LYS A 1 98 ? 5.672 4.801 5.384 1.00 95.44 98 LYS A N 1
ATOM 739 C CA . LYS A 1 98 ? 5.964 5.408 6.690 1.00 95.44 98 LYS A CA 1
ATOM 740 C C . LYS A 1 98 ? 4.768 6.151 7.275 1.00 95.44 98 LYS A C 1
ATOM 742 O O . LYS A 1 98 ? 4.560 6.090 8.480 1.00 95.44 98 LYS A O 1
ATOM 747 N N . ALA A 1 99 ? 4.020 6.906 6.474 1.00 92.38 99 ALA A N 1
ATOM 748 C CA . ALA A 1 99 ? 2.845 7.622 6.961 1.00 92.38 99 ALA A CA 1
ATOM 749 C C . ALA A 1 99 ? 1.777 6.646 7.478 1.00 92.38 99 ALA A C 1
ATOM 751 O O . ALA A 1 99 ? 1.224 6.885 8.548 1.00 92.38 99 ALA A O 1
ATOM 752 N N . ASN A 1 100 ? 1.556 5.530 6.778 1.00 88.69 100 ASN A N 1
ATOM 753 C CA . ASN A 1 100 ? 0.645 4.473 7.211 1.00 88.69 100 ASN A CA 1
ATOM 754 C C . ASN A 1 100 ? 1.093 3.849 8.538 1.00 88.69 100 ASN A C 1
ATOM 756 O O . ASN A 1 100 ? 0.297 3.807 9.471 1.00 88.69 100 ASN A O 1
ATOM 760 N N . GLU A 1 101 ? 2.374 3.493 8.679 1.00 88.81 101 GLU A N 1
ATOM 761 C CA . GLU A 1 101 ? 2.924 2.982 9.946 1.00 88.81 101 GLU A CA 1
ATOM 762 C C . GLU A 1 101 ? 2.688 3.964 11.112 1.00 88.81 101 GLU A C 1
ATOM 764 O O . GLU A 1 101 ? 2.301 3.570 12.213 1.00 88.81 101 GLU A O 1
ATOM 769 N N . HIS A 1 102 ? 2.878 5.271 10.885 1.00 89.00 102 HIS A N 1
ATOM 770 C CA . HIS A 1 102 ? 2.601 6.284 11.911 1.00 89.00 102 HIS A CA 1
ATOM 771 C C . HIS A 1 102 ? 1.108 6.381 12.239 1.00 89.00 102 HIS A C 1
ATOM 773 O O . HIS A 1 102 ? 0.754 6.540 13.408 1.00 89.00 102 HIS A O 1
ATOM 779 N N . ILE A 1 103 ? 0.234 6.296 11.233 1.00 85.50 103 ILE A N 1
ATOM 780 C CA . ILE A 1 103 ? -1.219 6.303 11.425 1.00 85.50 103 ILE A CA 1
ATOM 781 C C . ILE A 1 103 ? -1.644 5.099 12.270 1.00 85.50 103 ILE A C 1
ATOM 783 O O . ILE A 1 103 ? -2.384 5.283 13.232 1.00 85.50 103 ILE A O 1
ATOM 787 N N . GLU A 1 104 ? -1.133 3.901 11.993 1.00 80.38 104 GLU A N 1
ATOM 788 C CA . GLU A 1 104 ? -1.419 2.695 12.781 1.00 80.38 104 GLU A CA 1
ATOM 789 C C . GLU A 1 104 ? -1.011 2.851 14.253 1.00 80.38 104 GLU A C 1
ATOM 791 O O . GLU A 1 104 ? -1.774 2.508 15.162 1.00 80.38 104 GLU A O 1
ATOM 796 N N . VAL A 1 105 ? 0.174 3.417 14.508 1.00 83.31 105 VAL A N 1
ATOM 797 C CA . VAL A 1 105 ? 0.650 3.696 15.872 1.00 83.31 105 VAL A CA 1
ATOM 798 C C . VAL A 1 105 ? -0.250 4.715 16.576 1.00 83.31 105 VAL A C 1
ATOM 800 O O . VAL A 1 105 ? -0.628 4.503 17.730 1.00 83.31 105 VAL A O 1
ATOM 803 N N . LEU A 1 106 ? -0.622 5.804 15.897 1.00 80.38 106 LEU A N 1
ATOM 804 C CA . LEU A 1 106 ? -1.506 6.834 16.454 1.00 80.38 106 LEU A CA 1
ATOM 805 C C . LEU A 1 106 ? -2.898 6.287 16.763 1.00 80.38 106 LEU A C 1
ATOM 807 O O . LEU A 1 106 ? -3.453 6.581 17.821 1.00 80.38 106 LEU A O 1
ATOM 811 N N . ILE A 1 107 ? -3.447 5.474 15.864 1.00 78.44 107 ILE A N 1
ATOM 812 C CA . ILE A 1 107 ? -4.720 4.787 16.062 1.00 78.44 107 ILE A CA 1
ATOM 813 C C . ILE A 1 107 ? -4.634 3.922 17.323 1.00 78.44 107 ILE A C 1
ATOM 815 O O . ILE A 1 107 ? -5.443 4.089 18.235 1.00 78.44 107 ILE A O 1
ATOM 819 N N . ARG A 1 108 ? -3.602 3.079 17.453 1.00 75.81 108 ARG A N 1
ATOM 820 C CA . ARG A 1 108 ? -3.400 2.238 18.646 1.00 75.81 108 ARG A CA 1
ATOM 821 C C . ARG A 1 108 ? -3.361 3.059 19.940 1.00 75.81 108 ARG A C 1
ATOM 823 O O . ARG A 1 108 ? -4.019 2.698 20.915 1.00 75.81 108 ARG A O 1
ATOM 830 N N . GLU A 1 109 ? -2.643 4.179 19.941 1.00 83.94 109 GLU A N 1
ATOM 831 C CA . GLU A 1 109 ? -2.568 5.095 21.086 1.00 83.94 109 GLU A CA 1
ATOM 832 C C . GLU A 1 109 ? -3.937 5.703 21.436 1.00 83.94 109 GLU A C 1
ATOM 834 O O . GLU A 1 109 ? -4.305 5.771 22.613 1.00 83.94 109 GLU A O 1
ATOM 839 N N . ILE A 1 110 ? -4.733 6.098 20.436 1.00 82.00 110 ILE A N 1
ATOM 840 C CA . ILE A 1 110 ? -6.102 6.587 20.650 1.00 82.00 110 ILE A CA 1
ATOM 841 C C . ILE A 1 110 ? -6.951 5.513 21.338 1.00 82.00 110 ILE A C 1
ATOM 843 O O . ILE A 1 110 ? -7.630 5.828 22.315 1.00 82.00 110 ILE A O 1
ATOM 847 N N . HIS A 1 111 ? -6.888 4.248 20.912 1.00 73.38 111 HIS A N 1
ATOM 848 C CA . HIS A 1 111 ? -7.669 3.176 21.548 1.00 73.38 111 HIS A CA 1
ATOM 849 C C . HIS A 1 111 ? -7.266 2.922 22.990 1.00 73.38 111 HIS A C 1
ATOM 851 O O . HIS A 1 111 ? -8.139 2.794 23.852 1.00 73.38 111 HIS A O 1
ATOM 857 N N . HIS A 1 112 ? -5.964 2.920 23.278 1.00 75.94 112 HIS A N 1
ATOM 858 C CA . HIS A 1 112 ? -5.488 2.830 24.654 1.00 75.94 112 HIS A CA 1
ATOM 859 C C . HIS A 1 112 ? -6.024 3.982 25.510 1.00 75.94 112 HIS A C 1
ATOM 861 O O . HIS A 1 112 ? -6.513 3.751 26.617 1.00 75.94 112 HIS A O 1
ATOM 867 N N . ARG A 1 113 ? -6.016 5.214 24.989 1.00 85.06 113 ARG A N 1
ATOM 868 C CA . ARG A 1 113 ? -6.556 6.382 25.700 1.00 85.06 113 ARG A CA 1
ATOM 869 C C . ARG A 1 113 ? -8.064 6.318 25.893 1.00 85.06 113 ARG A C 1
ATOM 871 O O . ARG A 1 113 ? -8.533 6.632 26.981 1.00 85.06 113 ARG A O 1
ATOM 878 N N . VAL A 1 114 ? -8.821 5.890 24.884 1.00 82.06 114 VAL A N 1
ATOM 879 C CA . VAL A 1 114 ? -10.277 5.717 24.995 1.00 82.06 114 VAL A CA 1
ATOM 880 C C . VAL A 1 114 ? -10.607 4.676 26.062 1.00 82.06 114 VAL A C 1
ATOM 882 O O . VAL A 1 114 ? -11.422 4.955 26.939 1.00 82.06 114 VAL A O 1
ATOM 885 N N . LYS A 1 115 ? -9.918 3.527 26.066 1.00 73.12 115 LYS A N 1
ATOM 886 C CA . LYS A 1 115 ? -10.069 2.512 27.117 1.00 73.12 115 LYS A CA 1
ATOM 887 C C . LYS A 1 115 ? -9.775 3.090 28.504 1.00 73.12 115 LYS A C 1
ATOM 889 O O . LYS A 1 115 ? -10.591 2.926 29.408 1.00 73.12 115 LYS A O 1
ATOM 894 N N . ASN A 1 116 ? -8.658 3.800 28.664 1.00 79.25 116 ASN A N 1
ATOM 895 C CA . ASN A 1 116 ? -8.299 4.426 29.939 1.00 79.25 116 ASN A CA 1
ATOM 896 C C . ASN A 1 116 ? -9.358 5.448 30.387 1.00 79.25 116 ASN A C 1
ATOM 898 O O . ASN A 1 116 ? -9.748 5.458 31.551 1.00 79.25 116 ASN A O 1
ATOM 902 N N . ASN A 1 117 ? -9.874 6.267 29.467 1.00 86.31 117 ASN A N 1
ATOM 903 C CA . ASN A 1 117 ? -10.915 7.249 29.768 1.00 86.31 117 ASN A CA 1
ATOM 904 C C . ASN A 1 117 ? -12.215 6.576 30.221 1.00 86.31 117 ASN A C 1
ATOM 906 O O . ASN A 1 117 ? -12.791 6.985 31.226 1.00 86.31 117 ASN A O 1
ATOM 910 N N . LEU A 1 118 ? -12.656 5.520 29.530 1.00 84.75 118 LEU A N 1
ATOM 911 C CA . LEU A 1 118 ? -13.852 4.765 29.913 1.00 84.75 118 LEU A CA 1
ATOM 912 C C . LEU A 1 118 ? -13.682 4.098 31.286 1.00 84.75 118 LEU A C 1
ATOM 914 O O . LEU A 1 118 ? -14.605 4.125 32.095 1.00 84.75 118 LEU A O 1
ATOM 918 N N . GLN A 1 119 ? -12.491 3.581 31.602 1.00 77.88 119 GLN A N 1
ATOM 919 C CA . GLN A 1 119 ? -12.187 3.038 32.931 1.00 77.88 119 GLN A CA 1
ATOM 920 C C . GLN A 1 119 ? -12.242 4.106 34.032 1.00 77.88 119 GLN A C 1
ATOM 922 O O . GLN A 1 119 ? -12.801 3.858 35.101 1.00 77.88 119 GLN A O 1
ATOM 927 N N . VAL A 1 120 ? -11.701 5.303 33.779 1.00 85.69 120 VAL A N 1
ATOM 928 C CA . VAL A 1 120 ? -11.775 6.428 34.727 1.00 85.69 120 VAL A CA 1
ATOM 929 C C . VAL A 1 120 ? -13.226 6.853 34.948 1.00 85.69 120 VAL A C 1
ATOM 931 O O . VAL A 1 120 ? -13.640 7.004 36.096 1.00 85.69 120 VAL A O 1
ATOM 934 N N . ILE A 1 121 ? -14.018 6.981 33.879 1.00 86.31 121 ILE A N 1
ATOM 935 C CA . ILE A 1 121 ? -15.447 7.315 33.972 1.00 86.31 121 ILE A CA 1
ATOM 936 C C . ILE A 1 121 ? -16.193 6.253 34.791 1.00 86.31 121 ILE A C 1
ATOM 938 O O . ILE A 1 121 ? -16.921 6.601 35.718 1.00 86.31 121 ILE A O 1
ATOM 942 N N . ALA A 1 122 ? -15.969 4.965 34.515 1.00 81.44 122 ALA A N 1
ATOM 943 C CA . ALA A 1 122 ? -16.594 3.874 35.263 1.00 81.44 122 ALA A CA 1
ATOM 944 C C . ALA A 1 122 ? -16.227 3.896 36.759 1.00 81.44 122 ALA A C 1
ATOM 946 O O . ALA A 1 122 ? -17.079 3.613 37.603 1.00 81.44 122 ALA A O 1
ATOM 947 N N . SER A 1 123 ? -14.981 4.253 37.092 1.00 81.69 123 SER A N 1
ATOM 948 C CA . SER A 1 123 ? -14.514 4.410 38.476 1.00 81.69 123 SER A CA 1
ATOM 949 C C . SER A 1 123 ? -15.193 5.588 39.183 1.00 81.69 123 SER A C 1
ATOM 951 O O . SER A 1 123 ? -15.680 5.438 40.302 1.00 81.69 123 SER A O 1
ATOM 953 N N . LEU A 1 124 ? -15.302 6.743 38.515 1.00 86.19 124 LEU A N 1
ATOM 954 C CA . LEU A 1 124 ? -15.995 7.919 39.053 1.00 86.19 124 LEU A CA 1
ATOM 955 C C . LEU A 1 124 ? -17.480 7.641 39.307 1.00 86.19 124 LEU A C 1
ATOM 957 O O . LEU A 1 124 ? -17.987 7.993 40.371 1.00 86.19 124 LEU A O 1
ATOM 961 N N . LEU A 1 125 ? -18.152 6.959 38.373 1.00 84.56 125 LEU A N 1
ATOM 962 C CA . LEU A 1 125 ? -19.544 6.534 38.543 1.00 84.56 125 LEU A CA 1
ATOM 963 C C . LEU A 1 125 ? -19.701 5.581 39.736 1.00 84.56 125 LEU A C 1
ATOM 965 O O . LEU A 1 125 ? -20.633 5.745 40.519 1.00 84.56 125 LEU A O 1
ATOM 969 N N . ARG A 1 126 ? -18.763 4.640 39.932 1.00 80.62 126 ARG A N 1
ATOM 970 C CA . ARG A 1 126 ? -18.763 3.737 41.098 1.00 80.62 126 ARG A CA 1
ATOM 971 C C . ARG A 1 126 ? -18.647 4.502 42.414 1.00 80.62 126 ARG A C 1
ATOM 973 O O . ARG A 1 126 ? -19.382 4.222 43.356 1.00 80.62 126 ARG A O 1
ATOM 980 N N . LEU A 1 127 ? -17.715 5.454 42.476 1.00 84.56 127 LEU A N 1
ATOM 981 C CA . LEU A 1 127 ? -17.484 6.269 43.668 1.00 84.56 127 LEU A CA 1
ATOM 982 C C . LEU A 1 127 ? -18.701 7.137 44.001 1.00 84.56 127 LEU A C 1
ATOM 984 O O . LEU A 1 127 ? -19.055 7.251 45.170 1.00 84.56 127 LEU A O 1
ATOM 988 N N . GLN A 1 128 ? -19.355 7.717 42.989 1.00 82.69 128 GLN A N 1
ATOM 989 C CA . GLN A 1 128 ? -20.573 8.503 43.192 1.00 82.69 128 GLN A CA 1
ATOM 990 C C . GLN A 1 128 ? -21.752 7.629 43.630 1.00 82.69 128 GLN A C 1
ATOM 992 O O . GLN A 1 128 ? -22.421 7.988 44.596 1.00 82.69 128 GLN A O 1
ATOM 997 N N . SER A 1 129 ? -21.955 6.464 43.004 1.00 83.50 129 SER A N 1
ATOM 998 C CA . SER A 1 129 ? -23.020 5.512 43.359 1.00 83.50 129 SER A CA 1
ATOM 999 C C . SER A 1 129 ? -23.000 5.124 44.845 1.00 83.50 129 SER A C 1
ATOM 1001 O O . SER A 1 129 ? -24.035 5.172 45.509 1.00 83.50 129 SER A O 1
ATOM 1003 N N . GLY A 1 130 ? -21.816 4.861 45.411 1.00 78.56 130 GLY A N 1
ATOM 1004 C CA . GLY A 1 130 ? -21.670 4.499 46.827 1.00 78.56 130 GLY A CA 1
ATOM 1005 C C . GLY A 1 130 ? -22.085 5.585 47.831 1.0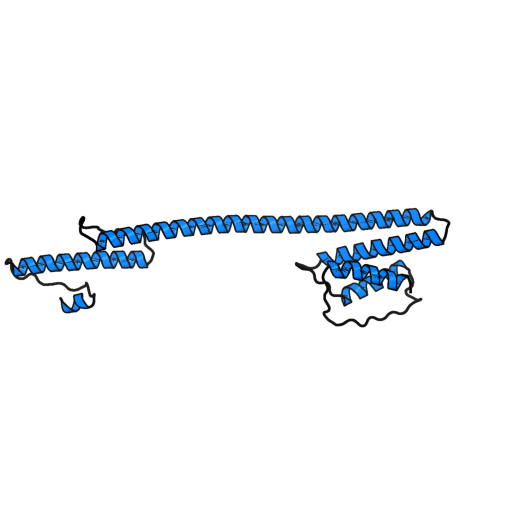0 78.56 130 GLY A C 1
ATOM 1006 O O . GLY A 1 130 ? -22.203 5.294 49.017 1.00 78.56 130 GLY A O 1
ATOM 1007 N N . SER A 1 131 ? -22.308 6.822 47.375 1.00 80.62 131 SER A N 1
ATOM 1008 C CA . SER A 1 131 ? -22.778 7.947 48.199 1.00 80.62 131 SER A CA 1
ATOM 1009 C C . SER A 1 131 ? -24.267 8.276 48.024 1.00 80.62 131 SER A C 1
ATOM 1011 O O . SER A 1 131 ? -24.769 9.191 48.672 1.00 80.62 131 SER A O 1
ATOM 1013 N N . ILE A 1 132 ? -24.977 7.555 47.150 1.00 86.94 132 ILE A N 1
ATOM 1014 C CA . ILE A 1 132 ? -26.393 7.795 46.854 1.00 86.94 132 ILE A CA 1
ATOM 1015 C C . ILE A 1 132 ? -27.264 7.000 47.829 1.00 86.94 132 ILE A C 1
ATOM 1017 O O . ILE A 1 132 ? -27.168 5.775 47.891 1.00 86.94 132 ILE A O 1
ATOM 1021 N N . GLU A 1 133 ? -28.150 7.686 48.552 1.00 84.62 133 GLU A N 1
ATOM 1022 C CA . GLU A 1 133 ? -29.136 7.060 49.449 1.00 84.62 133 GLU A CA 1
ATOM 1023 C C . GLU A 1 133 ? -30.421 6.631 48.719 1.00 84.62 133 GLU A C 1
ATOM 1025 O O . GLU A 1 133 ? -31.019 5.626 49.088 1.00 84.62 133 GLU A O 1
ATOM 1030 N N . ASP A 1 134 ? -30.821 7.357 47.668 1.00 90.88 134 ASP A N 1
ATOM 1031 C CA . ASP A 1 134 ? -32.019 7.068 46.868 1.00 90.88 134 ASP A CA 1
ATOM 1032 C C . ASP A 1 134 ? -31.791 5.863 45.940 1.00 90.88 134 ASP A C 1
ATOM 1034 O O . ASP A 1 134 ? -31.000 5.923 44.995 1.00 90.88 134 ASP A O 1
ATOM 1038 N N . ASP A 1 135 ? -32.521 4.777 46.195 1.00 82.69 135 ASP A N 1
ATOM 1039 C CA . ASP A 1 135 ? -32.412 3.522 45.447 1.00 82.69 135 ASP A CA 1
ATOM 1040 C C . ASP A 1 135 ? -32.675 3.690 43.942 1.00 82.69 135 ASP A C 1
ATOM 1042 O O . ASP A 1 135 ? -32.019 3.045 43.126 1.00 82.69 135 ASP A O 1
ATOM 1046 N N . ARG A 1 136 ? -33.567 4.606 43.542 1.00 83.62 136 ARG A N 1
ATOM 1047 C CA . ARG A 1 136 ? -33.862 4.869 42.126 1.00 83.62 136 ARG A CA 1
ATOM 1048 C C . ARG A 1 136 ? -32.717 5.607 41.440 1.00 83.62 136 ARG A C 1
ATOM 1050 O O . ARG A 1 136 ? -32.443 5.367 40.266 1.00 83.62 136 ARG A O 1
ATOM 1057 N N . LEU A 1 137 ? -32.052 6.521 42.146 1.00 84.00 137 LEU A N 1
ATOM 1058 C CA . LEU A 1 137 ? -30.853 7.181 41.626 1.00 84.00 137 LEU A CA 1
ATOM 1059 C C . LEU A 1 137 ? -29.663 6.218 41.577 1.00 84.00 137 LEU A C 1
ATOM 1061 O O . LEU A 1 137 ? -28.868 6.304 40.643 1.00 84.00 137 LEU A O 1
ATOM 1065 N N . ARG A 1 138 ? -29.554 5.289 42.535 1.00 82.38 138 ARG A N 1
ATOM 1066 C CA . ARG A 1 138 ? -28.508 4.259 42.539 1.00 82.38 138 ARG A CA 1
ATOM 1067 C C . ARG A 1 138 ? -28.621 3.352 41.311 1.00 82.38 138 ARG A C 1
ATOM 1069 O O . ARG A 1 138 ? -27.628 3.174 40.610 1.00 82.38 138 ARG A O 1
ATOM 1076 N N . ASP A 1 139 ? -29.833 2.903 40.996 1.00 79.75 139 ASP A N 1
ATOM 1077 C CA . ASP A 1 139 ? -30.128 2.069 39.824 1.00 79.75 139 ASP A CA 1
ATOM 1078 C C . ASP A 1 139 ? -29.756 2.767 38.495 1.00 79.75 139 ASP A C 1
ATOM 1080 O O . ASP A 1 139 ? -29.050 2.213 37.653 1.00 79.75 139 ASP A O 1
ATOM 1084 N N . LEU A 1 140 ? -30.095 4.055 38.337 1.00 80.31 140 LEU A N 1
ATOM 1085 C CA . LEU A 1 140 ? -29.702 4.844 37.154 1.00 80.31 140 LEU A CA 1
ATOM 1086 C C . LEU A 1 140 ? -28.174 4.985 36.993 1.00 80.31 140 LEU A C 1
ATOM 1088 O O . LEU A 1 140 ? -27.654 5.061 35.870 1.00 80.31 140 LEU A O 1
ATOM 1092 N N . PHE A 1 141 ? -27.438 5.041 38.105 1.00 82.62 141 PHE A N 1
ATOM 1093 C CA . PHE A 1 141 ? -25.976 5.087 38.095 1.00 82.62 141 PHE A CA 1
ATOM 1094 C C . PHE A 1 141 ? -25.355 3.730 37.748 1.00 82.62 141 PHE A C 1
ATOM 1096 O O . PHE A 1 141 ? -24.381 3.695 36.990 1.00 82.62 141 PHE A O 1
ATOM 1103 N N . GLU A 1 142 ? -25.918 2.628 38.244 1.00 77.19 142 GLU A N 1
ATOM 1104 C CA . GLU A 1 142 ? -25.502 1.270 37.873 1.00 77.19 142 GLU A CA 1
ATOM 1105 C C . GLU A 1 142 ? -25.739 1.001 36.381 1.00 77.19 142 GLU A C 1
ATOM 1107 O O . GLU A 1 142 ? -24.818 0.574 35.680 1.00 77.19 142 GLU A O 1
ATOM 1112 N N . GLN A 1 143 ? -26.896 1.393 35.840 1.00 75.81 143 GLN A N 1
ATOM 1113 C CA . GLN A 1 143 ? -27.168 1.336 34.397 1.00 75.81 143 GLN A CA 1
ATOM 1114 C C . GLN A 1 143 ? -26.137 2.142 33.588 1.00 75.81 143 GLN A C 1
ATOM 1116 O O . GLN A 1 143 ? -25.582 1.667 32.592 1.00 75.81 143 GLN A O 1
ATOM 1121 N N . SER A 1 144 ? -25.805 3.354 34.044 1.00 82.50 144 SER A N 1
ATOM 1122 C CA . SER A 1 144 ? -24.785 4.194 33.402 1.00 82.50 144 SER A CA 1
ATOM 1123 C C . SER A 1 144 ? -23.399 3.541 33.424 1.00 82.50 144 SER A C 1
ATOM 1125 O O . SER A 1 144 ? -22.669 3.591 32.430 1.00 82.50 144 SER A O 1
ATOM 1127 N N . GLN A 1 145 ? -23.037 2.889 34.529 1.00 79.19 145 GLN A N 1
ATOM 1128 C CA . GLN A 1 145 ? -21.783 2.151 34.652 1.00 79.19 145 GLN A CA 1
ATOM 1129 C C . GLN A 1 145 ? -21.731 0.947 33.699 1.00 79.19 145 GLN A C 1
ATOM 1131 O O . GLN A 1 145 ? -20.720 0.761 33.015 1.00 79.19 145 GLN A O 1
ATOM 1136 N N . ASN A 1 146 ? -22.820 0.182 33.592 1.00 73.75 146 ASN A N 1
ATOM 1137 C CA . ASN A 1 146 ? -22.927 -0.973 32.697 1.00 73.75 146 ASN A CA 1
ATOM 1138 C C . ASN A 1 146 ? -22.768 -0.575 31.220 1.00 73.75 146 ASN A C 1
ATOM 1140 O O . ASN A 1 146 ? -22.076 -1.259 30.455 1.00 73.75 146 ASN A O 1
ATOM 1144 N N . ARG A 1 147 ? -23.318 0.578 30.817 1.00 77.31 147 ARG A N 1
ATOM 1145 C CA . ARG A 1 147 ? -23.133 1.137 29.464 1.00 77.31 147 ARG A CA 1
ATOM 1146 C C . ARG A 1 147 ? -21.678 1.499 29.181 1.00 77.31 147 ARG A C 1
ATOM 1148 O O . ARG A 1 147 ? -21.151 1.141 28.128 1.00 77.31 147 ARG A O 1
ATOM 1155 N N . VAL A 1 148 ? -21.011 2.175 30.120 1.00 81.94 148 VAL A N 1
ATOM 1156 C CA . VAL A 1 148 ? -19.591 2.554 29.983 1.00 81.94 148 VAL A CA 1
ATOM 1157 C C . VAL A 1 148 ? -18.696 1.313 29.902 1.00 81.94 148 VAL A C 1
ATOM 1159 O O . VAL A 1 148 ? -17.780 1.274 29.078 1.00 81.94 148 VAL A O 1
ATOM 1162 N N . ALA A 1 149 ? -18.987 0.276 30.691 1.00 73.31 149 ALA A N 1
ATOM 1163 C CA . ALA A 1 149 ? -18.275 -1.000 30.635 1.00 73.31 149 ALA A CA 1
ATOM 1164 C C . ALA A 1 149 ? -18.433 -1.691 29.270 1.00 73.31 149 ALA A C 1
ATOM 1166 O O . ALA A 1 149 ? -17.448 -2.141 28.683 1.00 73.31 149 ALA A O 1
ATOM 1167 N N . SER A 1 150 ? -19.645 -1.695 28.712 1.00 72.69 150 SER A N 1
ATOM 1168 C CA . SER A 1 150 ? -19.898 -2.282 27.389 1.00 72.69 150 SER A CA 1
ATOM 1169 C C . SER A 1 150 ? -19.217 -1.519 26.259 1.00 72.69 150 SER A C 1
ATOM 1171 O O . SER A 1 150 ? -18.628 -2.135 25.373 1.00 72.69 150 SER A O 1
ATOM 1173 N N . MET A 1 151 ? -19.205 -0.183 26.313 1.00 74.81 151 MET A N 1
ATOM 1174 C CA . MET A 1 151 ? -18.424 0.628 25.372 1.00 74.81 151 MET A CA 1
ATOM 1175 C C . MET A 1 151 ? -16.928 0.291 25.447 1.00 74.81 151 MET A C 1
ATOM 1177 O O . MET A 1 151 ? -16.269 0.184 24.412 1.00 74.81 151 MET A O 1
ATOM 1181 N N . ALA A 1 152 ? -16.387 0.082 26.652 1.00 76.25 152 ALA A N 1
ATOM 1182 C CA . ALA A 1 152 ? -14.979 -0.269 26.834 1.00 76.25 152 ALA A CA 1
ATOM 1183 C C . ALA A 1 152 ? -14.643 -1.648 26.243 1.00 76.25 152 ALA A C 1
ATOM 1185 O O . ALA A 1 152 ? -13.607 -1.791 25.589 1.00 76.25 152 ALA A O 1
ATOM 1186 N N . LEU A 1 153 ? -15.529 -2.634 26.422 1.00 71.44 153 LEU A N 1
ATOM 1187 C CA . LEU A 1 153 ? -15.385 -3.981 25.864 1.00 71.44 153 LEU A CA 1
ATOM 1188 C C . LEU A 1 153 ? -15.390 -3.966 24.328 1.00 71.44 153 LEU A C 1
ATOM 1190 O O . LEU A 1 153 ? -14.511 -4.560 23.701 1.00 71.44 153 LEU A O 1
ATOM 1194 N N . ILE A 1 154 ? -16.327 -3.226 23.722 1.00 69.62 154 ILE A N 1
ATOM 1195 C CA . ILE A 1 154 ? -16.399 -3.046 22.263 1.00 69.62 154 ILE A CA 1
ATOM 1196 C C . ILE A 1 154 ? -15.089 -2.449 21.739 1.00 69.62 154 ILE A C 1
ATOM 1198 O O . ILE A 1 154 ? -14.479 -2.996 20.817 1.00 69.62 154 ILE A O 1
ATOM 1202 N N . HIS A 1 155 ? -14.616 -1.368 22.369 1.00 70.12 155 HIS A N 1
ATOM 1203 C CA . HIS A 1 155 ? -13.369 -0.701 21.994 1.00 70.12 155 HIS A CA 1
ATOM 1204 C C . HIS A 1 155 ? -12.134 -1.608 22.089 1.00 70.12 155 HIS A C 1
ATOM 1206 O O . HIS A 1 155 ? -11.233 -1.478 21.260 1.00 70.12 155 HIS A O 1
ATOM 1212 N N . GLU A 1 156 ? -12.077 -2.530 23.054 1.00 70.62 156 GLU A N 1
ATOM 1213 C CA . GLU A 1 156 ? -10.968 -3.482 23.179 1.00 70.62 156 GLU A CA 1
ATOM 1214 C C . GLU A 1 156 ? -10.967 -4.555 22.075 1.00 70.62 156 GLU A C 1
ATOM 1216 O O . GLU A 1 156 ? -9.897 -4.956 21.609 1.00 70.62 156 GLU A O 1
ATOM 1221 N N . LYS A 1 157 ? -12.143 -5.021 21.645 1.00 65.81 157 LYS A N 1
ATOM 1222 C CA . LYS A 1 157 ? -12.282 -6.110 20.662 1.00 65.81 157 LYS A CA 1
ATOM 1223 C C . LYS A 1 157 ? -11.994 -5.677 19.228 1.00 65.81 157 LYS A C 1
ATOM 1225 O O . LYS A 1 157 ? -11.375 -6.430 18.483 1.00 65.81 157 LYS A O 1
ATOM 1230 N N . LEU A 1 158 ? -12.366 -4.450 18.871 1.00 60.88 158 LEU A N 1
ATOM 1231 C CA . LEU A 1 158 ? -12.176 -3.882 17.531 1.00 60.88 158 LEU A CA 1
ATOM 1232 C C . LEU A 1 158 ? -10.724 -3.822 17.060 1.00 60.88 158 LEU A C 1
ATOM 1234 O O . LEU A 1 158 ? -10.465 -4.009 15.880 1.00 60.88 158 LEU A O 1
ATOM 1238 N N . TYR A 1 159 ? -9.787 -3.547 17.968 1.00 58.19 159 TYR A N 1
ATOM 1239 C CA . TYR A 1 159 ? -8.403 -3.218 17.599 1.00 58.19 159 TYR A CA 1
ATOM 1240 C C . TYR A 1 159 ? -7.388 -4.315 17.913 1.00 58.19 159 TYR A C 1
ATOM 1242 O O . TYR A 1 159 ? -6.192 -4.139 17.689 1.00 58.19 159 TYR A O 1
ATOM 1250 N N . LYS A 1 160 ? -7.861 -5.468 18.403 1.00 58.25 160 LYS A N 1
ATOM 1251 C CA . LYS A 1 160 ? -7.084 -6.715 18.411 1.00 58.25 160 LYS A CA 1
ATOM 1252 C C . LYS A 1 160 ? -7.170 -7.465 17.068 1.00 58.25 160 LYS A C 1
ATOM 1254 O O . LYS A 1 160 ? -6.419 -8.418 16.889 1.00 58.25 160 LYS A O 1
ATOM 1259 N N . GLY A 1 161 ? -8.051 -7.046 16.150 1.00 54.56 161 GLY A N 1
ATOM 1260 C CA . GLY A 1 161 ? -8.150 -7.551 14.776 1.00 54.56 161 GLY A CA 1
ATOM 1261 C C . GLY A 1 161 ? -7.569 -6.559 13.765 1.00 54.56 161 GLY A C 1
ATOM 1262 O O . GLY A 1 161 ? -7.681 -5.351 13.960 1.00 54.56 161 GLY A O 1
ATOM 1263 N N . ASP A 1 162 ? -6.921 -7.073 12.720 1.00 45.12 162 ASP A N 1
ATOM 1264 C CA . ASP A 1 162 ? -6.298 -6.263 11.665 1.00 45.12 162 ASP A CA 1
ATOM 1265 C C . ASP A 1 162 ? -7.332 -5.698 10.663 1.00 45.12 162 ASP A C 1
ATOM 1267 O O . ASP A 1 162 ? -8.477 -6.152 10.634 1.00 45.12 162 ASP A O 1
ATOM 1271 N N . GLU A 1 163 ? -6.909 -4.682 9.901 1.00 49.16 163 GLU A N 1
ATOM 1272 C CA . GLU A 1 163 ? -7.628 -3.798 8.955 1.00 49.16 163 GLU A CA 1
ATOM 1273 C C . GLU A 1 163 ? -9.089 -4.139 8.564 1.00 49.16 163 GLU A C 1
ATOM 1275 O O . GLU A 1 163 ? -9.409 -5.212 8.058 1.00 49.16 163 GLU A O 1
ATOM 1280 N N . LEU A 1 164 ? -9.977 -3.133 8.678 1.00 51.81 164 LEU A N 1
ATOM 1281 C CA . LEU A 1 164 ? -11.413 -3.190 8.331 1.00 51.81 164 LEU A CA 1
ATOM 1282 C C . LEU A 1 164 ? -12.220 -4.181 9.189 1.00 51.81 164 LEU A C 1
ATOM 1284 O O . LEU A 1 164 ? -13.086 -4.884 8.670 1.00 51.81 164 LEU A O 1
ATOM 1288 N N . ALA A 1 165 ? -11.946 -4.196 10.501 1.00 62.22 165 ALA A N 1
ATOM 1289 C CA . ALA A 1 165 ? -12.541 -5.076 11.505 1.00 62.22 165 ALA A CA 1
ATOM 1290 C C . ALA A 1 165 ? -14.069 -5.187 11.371 1.00 62.22 165 ALA A C 1
ATOM 1292 O O . ALA A 1 165 ? -14.835 -4.393 11.924 1.00 62.22 165 ALA A O 1
ATOM 1293 N N . ARG A 1 166 ? -14.516 -6.203 10.630 1.00 69.88 166 ARG A N 1
ATOM 1294 C CA . ARG A 1 166 ? -15.861 -6.733 10.777 1.00 69.88 166 ARG A CA 1
ATOM 1295 C C . ARG A 1 166 ? -15.817 -7.677 11.968 1.00 69.88 166 ARG A C 1
ATOM 1297 O O . ARG A 1 166 ? -15.023 -8.615 11.979 1.00 69.88 166 ARG A O 1
ATOM 1304 N N . LEU A 1 167 ? -16.623 -7.403 12.982 1.00 74.00 167 LEU A N 1
ATOM 1305 C CA . LEU A 1 167 ? -16.664 -8.208 14.194 1.00 74.00 167 LEU A CA 1
ATOM 1306 C C . LEU A 1 167 ? -17.653 -9.337 14.008 1.00 74.00 167 LEU A C 1
ATOM 1308 O O . LEU A 1 167 ? -18.790 -9.090 13.611 1.00 74.00 167 LEU A O 1
ATOM 1312 N N . ASP A 1 168 ? -17.218 -10.545 14.347 1.00 80.62 168 ASP A N 1
ATOM 1313 C CA . ASP A 1 168 ? -18.111 -11.679 14.529 1.00 80.62 168 ASP A CA 1
ATOM 1314 C C . ASP A 1 168 ? -19.124 -11.349 15.635 1.00 80.62 168 ASP A C 1
ATOM 1316 O O . ASP A 1 168 ? -18.754 -11.064 16.780 1.00 80.62 168 ASP A O 1
ATOM 1320 N N . LEU A 1 169 ? -20.404 -11.319 15.261 1.00 83.69 169 LEU A N 1
ATOM 1321 C CA . LEU A 1 169 ? -21.483 -10.937 16.163 1.00 83.69 169 LEU A CA 1
ATOM 1322 C C . LEU A 1 169 ? -21.681 -11.970 17.278 1.00 83.69 169 LEU A C 1
ATOM 1324 O O . LEU A 1 169 ? -22.001 -11.583 18.401 1.00 83.69 169 LEU A O 1
ATOM 1328 N N . ALA A 1 170 ? -21.479 -13.257 16.988 1.00 84.81 170 ALA A N 1
ATOM 1329 C CA . ALA A 1 170 ? -21.663 -14.323 17.963 1.00 84.81 170 ALA A CA 1
ATOM 1330 C C . ALA A 1 170 ? -20.609 -14.240 19.067 1.00 84.81 170 ALA A C 1
ATOM 1332 O O . ALA A 1 170 ? -20.960 -14.143 20.243 1.00 84.81 170 ALA A O 1
ATOM 1333 N N . ALA A 1 171 ? -19.334 -14.154 18.685 1.00 81.19 171 ALA A N 1
ATOM 1334 C CA . ALA A 1 171 ? -18.232 -14.014 19.633 1.00 81.19 171 ALA A CA 1
ATOM 1335 C C . ALA A 1 171 ? -18.352 -12.731 20.472 1.00 81.19 171 ALA A C 1
ATOM 1337 O O . ALA A 1 171 ? -18.070 -12.732 21.671 1.00 81.19 171 ALA A O 1
ATOM 1338 N N . TYR A 1 172 ? -18.791 -11.629 19.854 1.00 79.44 172 TYR A N 1
ATOM 1339 C CA . TYR A 1 172 ? -19.037 -10.382 20.571 1.00 79.44 172 TYR A CA 1
ATOM 1340 C C . TYR A 1 172 ? -20.163 -10.524 21.608 1.00 79.44 172 TYR A C 1
ATOM 1342 O O . TYR A 1 172 ? -20.009 -10.077 22.748 1.00 79.44 172 TYR A O 1
ATOM 1350 N N . LEU A 1 173 ? -21.282 -11.153 21.234 1.00 81.12 173 LEU A N 1
ATOM 1351 C CA . LEU A 1 173 ? -22.429 -11.285 22.124 1.00 81.12 173 LEU A CA 1
ATOM 1352 C C . LEU A 1 173 ? -22.171 -12.224 23.292 1.00 81.12 173 LEU A C 1
ATOM 1354 O O . LEU A 1 173 ? -22.525 -11.876 24.415 1.00 81.12 173 LEU A O 1
ATOM 1358 N N . GLU A 1 174 ? -21.525 -13.363 23.061 1.00 82.44 174 GLU A N 1
ATOM 1359 C CA . GLU A 1 174 ? -21.157 -14.295 24.133 1.00 82.44 174 GLU A CA 1
ATOM 1360 C C . GLU A 1 174 ? -20.334 -13.606 25.229 1.00 82.44 174 GLU A C 1
ATOM 1362 O O . GLU A 1 174 ? -20.587 -13.789 26.423 1.00 82.44 174 GLU A O 1
ATOM 1367 N N . GLU A 1 175 ? -19.387 -12.753 24.840 1.00 78.44 175 GLU A N 1
ATOM 1368 C CA . GLU A 1 175 ? -18.585 -11.995 25.795 1.00 78.44 175 GLU A CA 1
ATOM 1369 C C . GLU A 1 175 ? -19.370 -10.883 26.482 1.00 78.44 175 GLU A C 1
ATOM 1371 O O . GLU A 1 175 ? -19.235 -10.722 27.695 1.00 78.44 175 GLU A O 1
ATOM 1376 N N . LEU A 1 176 ? -20.207 -10.141 25.746 1.00 77.75 176 LEU A N 1
ATOM 1377 C CA . LEU A 1 176 ? -21.074 -9.121 26.336 1.00 77.75 176 LEU A CA 1
ATOM 1378 C C . LEU A 1 176 ? -21.992 -9.738 27.401 1.00 77.75 176 LEU A C 1
ATOM 1380 O O . LEU A 1 176 ? -22.062 -9.227 28.517 1.00 77.75 176 LEU A O 1
ATOM 1384 N N . PHE A 1 177 ? -22.636 -10.866 27.092 1.00 79.81 177 PHE A N 1
ATOM 1385 C CA . PHE A 1 177 ? -23.464 -11.609 28.041 1.00 79.81 177 PHE A CA 1
ATOM 1386 C C . PHE A 1 177 ? -22.653 -12.093 29.243 1.00 79.81 177 PHE A C 1
ATOM 1388 O O . PHE A 1 177 ? -23.062 -11.881 30.384 1.00 79.81 177 PHE A O 1
ATOM 1395 N N . SER A 1 178 ? -21.485 -12.702 29.016 1.00 78.75 178 SER A N 1
ATOM 1396 C CA . SER A 1 178 ? -20.633 -13.173 30.112 1.00 78.75 178 SER A CA 1
ATOM 1397 C C . SER A 1 178 ? -20.172 -12.033 31.025 1.00 78.7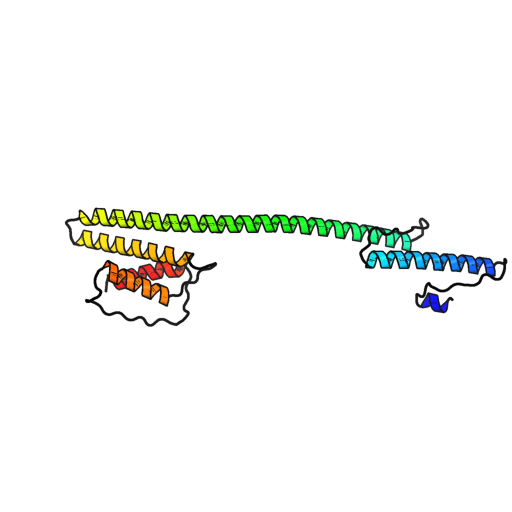5 178 SER A C 1
ATOM 1399 O O . SER A 1 178 ? -20.021 -12.245 32.230 1.00 78.75 178 SER A O 1
ATOM 1401 N N . GLU A 1 179 ? -19.915 -10.849 30.473 1.00 74.81 179 GLU A N 1
ATOM 1402 C CA . GLU A 1 179 ? -19.517 -9.664 31.228 1.00 74.81 179 GLU A CA 1
ATOM 1403 C C . GLU A 1 179 ? -20.691 -9.118 32.047 1.00 74.81 179 GLU A C 1
ATOM 1405 O O . GLU A 1 179 ? -20.541 -8.908 33.249 1.00 74.81 179 GLU A O 1
ATOM 1410 N N . LEU A 1 180 ? -21.870 -8.963 31.436 1.00 73.88 180 LEU A N 1
ATOM 1411 C CA . LEU A 1 180 ? -23.075 -8.474 32.114 1.00 73.88 180 LEU A CA 1
ATOM 1412 C C . LEU A 1 180 ? -23.512 -9.410 33.246 1.00 73.88 180 LEU A C 1
ATOM 1414 O O . LEU A 1 180 ? -23.805 -8.944 34.345 1.00 73.88 180 LEU A O 1
ATOM 1418 N N . VAL A 1 181 ? -23.482 -10.727 33.031 1.00 76.25 181 VAL A N 1
ATOM 1419 C CA . VAL A 1 181 ? -23.782 -11.716 34.080 1.00 76.25 181 VAL A CA 1
ATOM 1420 C C . VAL A 1 181 ? -22.795 -11.604 35.242 1.00 76.25 181 VAL A C 1
ATOM 1422 O O . VAL A 1 181 ? -23.193 -11.712 36.400 1.00 76.25 181 VAL A O 1
ATOM 1425 N N . ARG A 1 182 ? -21.507 -11.377 34.945 1.00 73.38 182 ARG A N 1
ATOM 1426 C CA . ARG A 1 182 ? -20.460 -11.235 35.966 1.00 73.38 182 ARG A CA 1
ATOM 1427 C C . ARG A 1 182 ? -20.598 -9.936 36.755 1.00 73.38 182 ARG A C 1
ATOM 1429 O O . ARG A 1 182 ? -20.387 -9.952 37.960 1.00 73.38 182 ARG A O 1
ATOM 1436 N N . VAL A 1 183 ? -20.895 -8.821 36.088 1.00 66.62 183 VAL A N 1
ATOM 1437 C CA . VAL A 1 183 ? -21.001 -7.501 36.732 1.00 66.62 183 VAL A CA 1
ATOM 1438 C C . VAL A 1 183 ? -22.232 -7.416 37.632 1.00 66.62 183 VAL A C 1
ATOM 1440 O O . VAL A 1 183 ? -22.130 -6.849 38.713 1.00 66.62 183 VAL A O 1
ATOM 1443 N N . ASN A 1 184 ? -23.351 -8.015 37.221 1.00 68.44 184 ASN A N 1
ATOM 1444 C CA . ASN A 1 184 ? -24.596 -7.997 37.993 1.00 68.44 184 ASN A CA 1
ATOM 1445 C C . ASN A 1 184 ? -24.719 -9.167 38.994 1.00 68.44 184 ASN A C 1
ATOM 1447 O O . ASN A 1 184 ? -25.705 -9.244 39.715 1.00 68.44 184 ASN A O 1
ATOM 1451 N N . ASP A 1 185 ? -23.745 -10.086 39.033 1.00 71.31 185 ASP A N 1
ATOM 1452 C CA . ASP A 1 185 ? -23.714 -11.265 39.920 1.00 71.31 185 ASP A CA 1
ATOM 1453 C C . ASP A 1 185 ? -24.981 -12.151 39.864 1.00 71.31 185 ASP A C 1
ATOM 1455 O O . ASP A 1 185 ? -25.403 -12.769 40.837 1.00 71.31 185 ASP A O 1
ATOM 1459 N N . VAL A 1 186 ? -25.611 -12.241 38.689 1.00 74.12 186 VAL A N 1
ATOM 1460 C CA . VAL A 1 186 ? -26.894 -12.950 38.486 1.00 74.12 186 VAL A CA 1
ATOM 1461 C C . VAL A 1 186 ? -26.730 -14.383 37.971 1.00 74.12 186 VAL A C 1
ATOM 1463 O O . VAL A 1 186 ? -27.684 -14.995 37.497 1.00 74.12 186 VAL A O 1
ATOM 1466 N N . ARG A 1 187 ? -25.521 -14.950 38.036 1.00 68.00 187 ARG A N 1
ATOM 1467 C CA . ARG A 1 187 ? -25.172 -16.204 37.342 1.00 68.00 187 ARG A CA 1
ATOM 1468 C C . ARG A 1 187 ? -26.047 -17.403 37.717 1.00 68.00 187 ARG A C 1
ATOM 1470 O O . ARG A 1 187 ? -26.272 -18.262 36.873 1.00 68.00 187 ARG A O 1
ATOM 1477 N N . GLU A 1 188 ? -26.514 -17.469 38.960 1.00 72.38 188 GLU A N 1
ATOM 1478 C CA . GLU A 1 188 ? -27.374 -18.556 39.455 1.00 72.38 188 GLU A CA 1
ATOM 1479 C C . GLU A 1 188 ? -28.874 -18.261 39.296 1.00 72.38 188 GLU A C 1
ATOM 1481 O O . GLU A 1 188 ? -29.709 -19.140 39.501 1.00 72.38 188 GLU A O 1
ATOM 1486 N N . SER A 1 189 ? -29.218 -17.034 38.904 1.00 75.50 189 SER A N 1
ATOM 1487 C CA . SER A 1 189 ? -30.587 -16.512 38.906 1.00 75.50 189 SER A CA 1
ATOM 1488 C C . SER A 1 189 ? -31.222 -16.485 37.517 1.00 75.50 189 SER A C 1
ATOM 1490 O O . SER A 1 189 ? -32.445 -16.406 37.413 1.00 75.50 189 SER A O 1
ATOM 1492 N N . ILE A 1 190 ? -30.416 -16.541 36.450 1.00 79.62 190 ILE A N 1
ATOM 1493 C CA . ILE A 1 190 ? -30.892 -16.431 35.068 1.00 79.62 190 ILE A CA 1
ATOM 1494 C C . ILE A 1 190 ? -30.290 -17.497 34.148 1.00 79.62 190 ILE A C 1
ATOM 1496 O O . ILE A 1 190 ? -29.154 -17.935 34.312 1.00 79.62 190 ILE A O 1
ATOM 1500 N N . SER A 1 191 ? -31.068 -17.880 33.136 1.00 77.44 191 SER A N 1
ATOM 1501 C CA . SER A 1 191 ? -30.646 -18.726 32.018 1.00 77.44 191 SER A CA 1
ATOM 1502 C C . SER A 1 191 ? -30.759 -17.919 30.731 1.00 77.44 191 SER A C 1
ATOM 1504 O O . SER A 1 191 ? -31.783 -17.279 30.504 1.00 77.44 191 SER A O 1
ATOM 1506 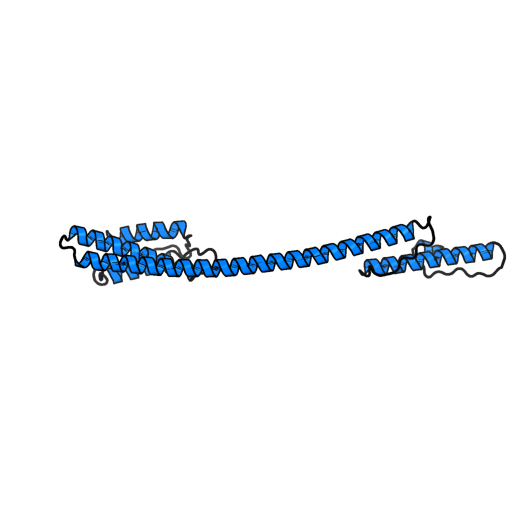N N . TYR A 1 192 ? -29.751 -17.992 29.865 1.00 76.00 192 TYR A N 1
ATOM 1507 C CA . TYR A 1 192 ? -29.771 -17.358 28.547 1.00 76.00 192 TYR A CA 1
ATOM 1508 C C . TYR A 1 192 ? -29.295 -18.336 27.470 1.00 76.00 192 TYR A C 1
ATOM 1510 O O . TYR A 1 192 ? -28.562 -19.285 27.751 1.00 76.00 192 TYR A O 1
ATOM 1518 N N . GLY A 1 193 ? -29.735 -18.105 26.236 1.00 80.19 193 GLY A N 1
ATOM 1519 C CA . GLY A 1 193 ? -29.320 -18.852 25.054 1.00 80.19 193 GLY A CA 1
ATOM 1520 C C . GLY A 1 193 ? -29.203 -17.911 23.861 1.00 80.19 193 GLY A C 1
ATOM 1521 O O . GLY A 1 193 ? -29.931 -16.922 23.776 1.00 80.19 193 GLY A O 1
ATOM 1522 N N . THR A 1 194 ? -28.272 -18.207 22.962 1.00 79.12 194 THR A N 1
ATOM 1523 C CA . THR A 1 194 ? -28.017 -17.432 21.747 1.00 79.12 194 THR A CA 1
ATOM 1524 C C . THR A 1 194 ? -28.266 -18.308 20.523 1.00 79.12 194 THR A C 1
ATOM 1526 O O . THR A 1 194 ? -27.817 -19.450 20.459 1.00 79.12 194 THR A O 1
ATOM 1529 N N . GLU A 1 195 ? -28.986 -17.772 19.540 1.00 86.56 195 GLU A N 1
ATOM 1530 C CA . GLU A 1 195 ? -29.152 -18.384 18.219 1.00 86.56 195 GLU A CA 1
ATOM 1531 C C . GLU A 1 195 ? -28.736 -17.336 17.186 1.00 86.56 195 GLU A C 1
ATOM 1533 O O . GLU A 1 195 ? -29.445 -16.359 16.946 1.00 86.56 195 GLU A O 1
ATOM 1538 N N . ILE A 1 196 ? -27.508 -17.472 16.684 1.00 84.12 196 ILE A N 1
ATOM 1539 C CA . ILE A 1 196 ? -26.847 -16.468 15.847 1.00 84.12 196 ILE A CA 1
ATOM 1540 C C . ILE A 1 196 ? -26.310 -17.164 14.602 1.00 84.12 196 ILE A C 1
ATOM 1542 O O . ILE A 1 196 ? -25.663 -18.208 14.701 1.00 84.12 196 ILE A O 1
ATOM 1546 N N . ASP A 1 197 ? -26.557 -16.564 13.438 1.00 84.75 197 ASP A N 1
ATOM 1547 C CA . ASP A 1 197 ? -26.063 -17.091 12.172 1.00 84.75 197 ASP A CA 1
ATOM 1548 C C . ASP A 1 197 ? -24.522 -17.131 12.154 1.00 84.75 197 ASP A C 1
ATOM 1550 O O . ASP A 1 197 ? -23.865 -16.110 12.404 1.00 84.75 197 ASP A O 1
ATOM 1554 N N . PRO A 1 198 ? -23.914 -18.287 11.830 1.00 81.62 198 PRO A N 1
ATOM 1555 C CA . PRO A 1 198 ? -22.467 -18.434 11.844 1.00 81.62 198 PRO A CA 1
ATOM 1556 C C . PRO A 1 198 ? -21.812 -17.560 10.769 1.00 81.62 198 PRO A C 1
ATOM 1558 O O . PRO A 1 198 ? -22.205 -17.575 9.602 1.00 81.62 198 PRO A O 1
ATOM 1561 N N . GLY A 1 199 ? -20.771 -16.819 11.158 1.00 81.44 199 GLY A N 1
ATOM 1562 C CA . GLY A 1 199 ? -20.029 -15.935 10.258 1.00 81.44 199 GLY A CA 1
ATOM 1563 C C . GLY A 1 199 ? -20.717 -14.598 9.966 1.00 81.44 199 GLY A C 1
ATOM 1564 O O . GLY A 1 199 ? -20.278 -13.877 9.067 1.00 81.44 199 GLY A O 1
ATOM 1565 N N . LEU A 1 200 ? -21.776 -14.239 10.704 1.00 86.75 200 LEU A N 1
ATOM 1566 C CA . LEU A 1 200 ? -22.345 -12.898 10.641 1.00 86.75 200 LEU A CA 1
ATOM 1567 C C . LEU A 1 200 ? -21.358 -11.887 11.232 1.00 86.75 200 LEU A C 1
ATOM 1569 O O . LEU A 1 200 ? -21.152 -11.813 12.443 1.00 86.75 200 LEU A O 1
ATOM 1573 N N . THR A 1 201 ? -20.767 -11.080 10.353 1.00 85.38 201 THR A N 1
ATOM 1574 C CA . THR A 1 201 ? -19.810 -10.045 10.739 1.00 85.38 201 THR A CA 1
ATOM 1575 C C . THR A 1 201 ? -20.362 -8.646 10.476 1.00 85.38 201 THR A C 1
ATOM 1577 O O . THR A 1 201 ? -20.827 -8.384 9.363 1.00 85.38 201 THR A O 1
ATOM 1580 N N . LEU A 1 202 ? -20.258 -7.733 11.443 1.00 83.69 202 LEU A N 1
ATOM 1581 C CA . LEU A 1 202 ? -20.739 -6.349 11.324 1.00 83.69 202 LEU A CA 1
ATOM 1582 C C . LEU A 1 202 ? -19.602 -5.336 11.448 1.00 83.69 202 LEU A C 1
ATOM 1584 O O . LEU A 1 202 ? -18.610 -5.584 12.130 1.00 83.69 202 LEU A O 1
ATOM 1588 N N . ASP A 1 203 ? -19.757 -4.178 10.805 1.00 77.81 203 ASP A N 1
ATOM 1589 C CA . ASP A 1 203 ? -18.836 -3.057 10.990 1.00 77.81 203 ASP A CA 1
ATOM 1590 C C . ASP A 1 203 ? -19.031 -2.354 12.344 1.00 77.81 203 ASP A C 1
ATOM 1592 O O . ASP A 1 203 ? -20.028 -2.539 13.045 1.00 77.81 203 ASP A O 1
ATOM 1596 N N . LEU A 1 204 ? -18.066 -1.506 12.700 1.00 71.69 204 LEU A N 1
ATOM 1597 C CA . LEU A 1 204 ? -18.074 -0.726 13.936 1.00 71.69 204 LEU A CA 1
ATOM 1598 C C . LEU A 1 204 ? -19.304 0.184 14.071 1.00 71.69 204 LEU A C 1
ATOM 1600 O O . LEU A 1 204 ? -19.911 0.266 15.142 1.00 71.69 204 LEU A O 1
ATOM 1604 N N . ASN A 1 205 ? -19.674 0.860 12.984 1.00 73.50 205 ASN A N 1
ATOM 1605 C CA . ASN A 1 205 ? -20.779 1.817 12.985 1.00 73.50 205 ASN A CA 1
ATOM 1606 C C . ASN A 1 205 ? -22.108 1.144 13.339 1.00 73.50 205 ASN A C 1
ATOM 1608 O O . ASN A 1 205 ? -22.995 1.794 13.884 1.00 73.50 205 ASN A O 1
ATOM 1612 N N . THR A 1 206 ? -22.213 -0.156 13.069 1.00 82.62 206 THR A N 1
ATOM 1613 C CA . THR A 1 206 ? -23.366 -0.984 13.409 1.00 82.62 206 THR A CA 1
ATOM 1614 C C . THR A 1 206 ? -23.195 -1.667 14.768 1.00 82.62 206 THR A C 1
ATOM 1616 O O . THR A 1 206 ? -24.129 -1.681 15.568 1.00 82.62 206 THR A O 1
ATOM 1619 N N . MET A 1 207 ? -22.002 -2.195 15.068 1.00 79.69 207 MET A N 1
ATOM 1620 C CA . MET A 1 207 ? -21.751 -2.985 16.277 1.00 79.69 207 MET A CA 1
ATOM 1621 C C . MET A 1 207 ? -21.868 -2.160 17.564 1.00 79.69 207 MET A C 1
ATOM 1623 O O . MET A 1 207 ? -22.379 -2.662 18.560 1.00 79.69 207 MET A O 1
ATOM 1627 N N . VAL A 1 208 ? -21.448 -0.887 17.562 1.00 74.25 208 VAL A N 1
ATOM 1628 C CA . VAL A 1 208 ? -21.553 -0.028 18.758 1.00 74.25 208 VAL A CA 1
ATOM 1629 C C . VAL A 1 208 ? -23.008 0.254 19.146 1.00 74.25 208 VAL A C 1
ATOM 1631 O O . VAL A 1 208 ? -23.374 -0.048 20.283 1.00 74.25 208 VAL A O 1
ATOM 1634 N N . PRO A 1 209 ? -23.866 0.789 18.253 1.00 80.00 209 PRO A N 1
ATOM 1635 C CA . PRO A 1 209 ? -25.284 0.957 18.557 1.00 80.00 209 PRO A CA 1
ATOM 1636 C C . PRO A 1 209 ? -25.967 -0.359 18.924 1.00 80.00 209 PRO A C 1
ATOM 1638 O O . PRO A 1 209 ? -26.744 -0.388 19.873 1.00 80.00 209 PRO A O 1
ATOM 1641 N N . LEU A 1 210 ? -25.651 -1.450 18.218 1.00 83.44 210 LEU A N 1
ATOM 1642 C CA . LEU A 1 210 ? -26.230 -2.764 18.486 1.00 83.44 210 LEU A CA 1
ATOM 1643 C C . LEU A 1 210 ? -25.847 -3.283 19.878 1.00 83.44 210 LEU A C 1
ATOM 1645 O O . LEU A 1 210 ? -26.720 -3.710 20.624 1.00 83.44 210 LEU A O 1
ATOM 1649 N N . GLY A 1 211 ? -24.572 -3.189 20.257 1.00 78.25 211 GLY A N 1
ATOM 1650 C CA . GLY A 1 211 ? -24.092 -3.571 21.583 1.00 78.25 211 GLY A CA 1
ATOM 1651 C C . GLY A 1 211 ? -24.740 -2.764 22.708 1.00 78.25 211 GLY A C 1
ATOM 1652 O O . GLY A 1 211 ? -25.057 -3.317 23.757 1.00 78.25 211 GLY A O 1
ATOM 1653 N N . LEU A 1 212 ? -25.005 -1.474 22.477 1.00 78.75 212 LEU A N 1
ATOM 1654 C CA . LEU A 1 212 ? -25.750 -0.641 23.425 1.00 78.75 212 LEU A CA 1
ATOM 1655 C C . LEU A 1 212 ? -27.214 -1.066 23.531 1.00 78.75 212 LEU A C 1
ATOM 1657 O O . LEU A 1 212 ? -27.701 -1.236 24.640 1.00 78.75 212 LEU A O 1
ATOM 1661 N N . ILE A 1 213 ? -27.901 -1.273 22.404 1.00 83.12 213 ILE A N 1
ATOM 1662 C CA . ILE A 1 213 ? -29.295 -1.745 22.397 1.00 83.12 213 ILE A CA 1
ATOM 1663 C C . ILE A 1 213 ? -29.400 -3.083 23.130 1.00 83.12 213 ILE A C 1
ATOM 1665 O O . ILE A 1 213 ? -30.287 -3.262 23.957 1.00 83.12 213 ILE A O 1
ATOM 1669 N N . LEU A 1 214 ? -28.485 -4.011 22.850 1.00 80.19 214 LEU A N 1
ATOM 1670 C CA . LEU A 1 214 ? -28.489 -5.333 23.463 1.00 80.19 214 LEU A CA 1
ATOM 1671 C C . LEU A 1 214 ? -28.184 -5.258 24.956 1.00 80.19 214 LEU A C 1
ATOM 1673 O O . LEU A 1 214 ? -28.893 -5.891 25.724 1.00 80.19 214 LEU A O 1
ATOM 1677 N N . ASN A 1 215 ? -27.224 -4.438 25.391 1.00 77.31 215 ASN A N 1
ATOM 1678 C CA . ASN A 1 215 ? -27.003 -4.199 26.818 1.00 77.31 215 ASN A CA 1
ATOM 1679 C C . ASN A 1 215 ? -28.283 -3.705 27.516 1.00 77.31 215 ASN A C 1
ATOM 1681 O O . ASN A 1 215 ? -28.676 -4.272 28.532 1.00 77.31 215 ASN A O 1
ATOM 1685 N N . GLU A 1 216 ? -28.963 -2.707 26.950 1.00 79.50 216 GLU A N 1
ATOM 1686 C CA . GLU A 1 216 ? -30.206 -2.181 27.525 1.00 79.50 216 GLU A CA 1
ATOM 1687 C C . GLU A 1 216 ? -31.313 -3.242 27.564 1.00 79.50 216 GLU A C 1
ATOM 1689 O O . GLU A 1 216 ? -32.047 -3.323 28.543 1.00 79.50 216 GLU A O 1
ATOM 1694 N N . LEU A 1 217 ? -31.433 -4.077 26.528 1.00 80.50 217 LEU A N 1
ATOM 1695 C CA . LEU A 1 217 ? -32.416 -5.163 26.503 1.00 80.50 217 LEU A CA 1
ATOM 1696 C C . LEU A 1 217 ? -32.113 -6.245 27.543 1.00 80.50 217 LEU A C 1
ATOM 1698 O O . LEU A 1 217 ? -33.042 -6.745 28.160 1.00 80.50 217 LEU A O 1
ATOM 1702 N N . ILE A 1 218 ? -30.839 -6.593 27.732 1.00 75.38 218 ILE A N 1
ATOM 1703 C CA . ILE A 1 218 ? -30.399 -7.642 28.662 1.00 75.38 218 ILE A CA 1
ATOM 1704 C C . ILE A 1 218 ? -30.497 -7.169 30.113 1.00 75.38 218 ILE A C 1
ATOM 1706 O O . ILE A 1 218 ? -30.853 -7.941 30.994 1.00 75.38 218 ILE A O 1
ATOM 1710 N N . THR A 1 219 ? -30.152 -5.910 30.379 1.00 71.31 219 THR A N 1
ATOM 1711 C CA . THR A 1 219 ? -30.131 -5.377 31.748 1.00 71.31 219 THR A CA 1
ATOM 1712 C C . THR A 1 219 ? -31.537 -5.017 32.238 1.00 71.31 219 THR A C 1
ATOM 1714 O O . THR A 1 219 ? -31.785 -5.054 33.437 1.00 71.31 219 THR A O 1
ATOM 1717 N N . ASN A 1 220 ? -32.467 -4.694 31.329 1.00 72.69 220 ASN A N 1
ATOM 1718 C CA . ASN A 1 220 ? -33.851 -4.343 31.671 1.00 72.69 220 ASN A CA 1
ATOM 1719 C C . ASN A 1 220 ? -34.855 -5.514 31.548 1.00 72.69 220 ASN A C 1
ATOM 1721 O O . ASN A 1 220 ? -36.054 -5.279 31.719 1.00 72.69 220 ASN A O 1
ATOM 1725 N N . SER A 1 221 ? -34.411 -6.731 31.201 1.00 62.75 221 SER A N 1
ATOM 1726 C CA . SER A 1 221 ? -35.251 -7.945 31.118 1.00 62.75 221 SER A CA 1
ATOM 1727 C C . SER A 1 221 ? -35.324 -8.691 32.442 1.00 62.75 221 SER A C 1
ATOM 1729 O O . SER A 1 221 ? -36.445 -9.096 32.818 1.00 62.75 221 SER A O 1
#

Secondary structure (DSSP, 8-state):
-HHHHHTT-TT-------SSHHHHHHHHHHHHHHHHHHHHHHHHHHHTT-TTS-----STT-HHHHHHHHHHHHHHHHHHHHHHHHHHHHHHHHHHHHHHHHHHHHHHHHHHHHHHHHHHHHHHHHHHHTT---HHHHHHHHHHHHHHHHHHHHHHHHTSS-SS-PEEHHHHHHHHHHHHHHHTT-TTT--------TT-EE-HHHHHHHHHHHHHHHH--

pLDDT: mean 82.94, std 9.84, range [45.12, 97.62]

Sequence (221 aa):
ASQALAVGDVRANVPVNTNDEVGEMARTFNLMIENLRSHAASAEAIGKGNYDTEVEVRGPQDTLGTALARMKANLKAARIRNEEQQLALKAEKRKLEKANEHIEVLIREIHHRVKNNLQVIASLLRLQSGSIEDDRLRDLFEQSQNRVASMALIHEKLYKGDELARLDLAAYLEELFSELVRVNDVRESISYGTEIDPGLTLDLNTMVPLGLILNELITNS

Foldseek 3Di:
DVVCVVVPNLPDAQDQDDPDPVSVVSVVVNVVSVLSVLLVVLVVCVVVVNLVDDQDDPDPPSPSSVVSVVVSVVSVVVVVVVVVVVVVVVVVVVVVVVVVVVVLVVVVVVLVVLLVVLVVVLVVLVVVLVVDPDPVVNVVSLLVSLLSVLLSLLSVQQSVDDDQFFDDPVVSVVVNVVVLCVSVVCVVPDDDDDDDDPPDTHGPVPVSVVSNVVSCVVVVD

Radius of gyration: 41.63 Å; chains: 1; bounding box: 76×35×115 Å